Protein AF-A0A1Q7FUT7-F1 (afdb_monomer_lite)

Secondary structure (DSSP, 8-state):
------PPPHHHHHHHHHHHHHHHHHHHHHHHHSSSS-TTT-TTHHHHHHHHHHHHHHHHHHHHHHHHHHHTS-GGGPPSEEEEE---SS--SB---SSSSS--PBPPPPTTSS-S----EEEEEEEEPPPEEEEEE-S--SSS--SSSPEEEEEESS-BTTBEE-TTS-EEEEEEEEEEEEEEEETTEEEEEEEEEEEEE-

pLDDT: mean 71.77, std 14.94, range [35.16, 91.25]

Radius of gyration: 26.38 Å; chains: 1; bounding box: 60×51×65 Å

Structure (mmCIF, N/CA/C/O backbone):
data_AF-A0A1Q7FUT7-F1
#
_entry.id   AF-A0A1Q7FUT7-F1
#
loop_
_atom_site.group_PDB
_atom_site.id
_atom_site.type_symbol
_atom_site.label_atom_id
_atom_site.label_alt_id
_atom_site.label_comp_id
_atom_site.label_asym_id
_atom_site.label_entity_id
_atom_site.label_seq_id
_atom_site.pdbx_PDB_ins_code
_atom_site.Cartn_x
_atom_site.Cartn_y
_atom_site.Cartn_z
_atom_site.occupancy
_atom_site.B_iso_or_equiv
_atom_site.auth_seq_id
_atom_site.auth_comp_id
_atom_site.auth_asym_id
_atom_site.auth_atom_id
_atom_site.pdbx_PDB_model_num
ATOM 1 N N . MET A 1 1 ? -45.302 38.846 -31.383 1.00 35.66 1 MET A N 1
ATOM 2 C CA . MET A 1 1 ? -45.284 39.717 -30.191 1.00 35.66 1 MET A CA 1
ATOM 3 C C . MET A 1 1 ? -45.102 38.801 -28.986 1.00 35.66 1 MET A C 1
ATOM 5 O O . MET A 1 1 ? -45.962 37.967 -28.764 1.00 35.66 1 MET A O 1
ATOM 9 N N . MET A 1 2 ? -43.918 38.884 -28.366 1.00 39.34 2 MET A N 1
ATOM 10 C CA . MET A 1 2 ? -43.440 38.281 -27.104 1.00 39.34 2 MET A CA 1
ATOM 11 C C . MET A 1 2 ? -43.753 36.801 -26.803 1.00 39.34 2 MET A C 1
ATOM 13 O O . MET A 1 2 ? -44.826 36.435 -26.333 1.00 39.34 2 MET A O 1
ATOM 17 N N . THR A 1 3 ? -42.723 35.972 -26.998 1.00 45.25 3 THR A N 1
ATOM 18 C CA . THR A 1 3 ? -42.511 34.663 -26.370 1.00 45.25 3 THR A CA 1
ATOM 19 C C . THR A 1 3 ? -42.662 34.807 -24.855 1.00 45.25 3 THR A C 1
ATOM 21 O O . THR A 1 3 ? -41.878 35.505 -24.218 1.00 45.25 3 THR A O 1
ATOM 24 N N . GLY A 1 4 ? -43.700 34.202 -24.280 1.00 49.00 4 GLY A N 1
ATOM 25 C CA . GLY A 1 4 ? -43.922 34.208 -22.838 1.00 49.00 4 GLY A CA 1
ATOM 26 C C . GLY A 1 4 ? -42.926 33.287 -22.146 1.00 49.00 4 GLY A C 1
ATOM 27 O O . GLY A 1 4 ? -43.213 32.107 -21.954 1.00 49.00 4 GLY A O 1
ATOM 28 N N . GLU A 1 5 ? -41.764 33.820 -21.777 1.00 51.69 5 GLU A N 1
ATOM 29 C CA . GLU A 1 5 ? -40.902 33.231 -20.757 1.00 51.69 5 GLU A CA 1
ATOM 30 C C . GLU A 1 5 ? -41.730 33.093 -19.473 1.00 51.69 5 GLU A C 1
ATOM 32 O O . GLU A 1 5 ? -41.992 34.063 -18.761 1.00 51.69 5 GLU A O 1
ATOM 37 N N . ARG A 1 6 ? -42.213 31.879 -19.188 1.00 56.81 6 ARG A N 1
ATOM 38 C CA . ARG A 1 6 ? -42.789 31.550 -17.884 1.00 56.81 6 ARG A CA 1
ATOM 39 C C . ARG A 1 6 ? -41.630 31.444 -16.900 1.00 56.81 6 ARG A C 1
ATOM 41 O O . ARG A 1 6 ? -41.096 30.363 -16.675 1.00 56.81 6 ARG A O 1
ATOM 48 N N . GLY A 1 7 ? -41.201 32.593 -16.385 1.00 56.38 7 GLY A N 1
ATOM 49 C CA . GLY A 1 7 ? -40.266 32.666 -15.273 1.00 56.38 7 GLY A CA 1
ATOM 50 C C . GLY A 1 7 ? -40.825 31.860 -14.107 1.00 56.38 7 GLY A C 1
ATOM 51 O O . GLY A 1 7 ? -41.965 32.083 -13.697 1.00 56.38 7 GLY A O 1
ATOM 52 N N . PHE A 1 8 ? -40.031 30.902 -13.624 1.00 59.69 8 PHE A N 1
ATOM 53 C CA . PHE A 1 8 ? -40.309 30.135 -12.413 1.00 59.69 8 PHE A CA 1
ATOM 54 C C . PHE A 1 8 ? -40.718 31.115 -11.317 1.00 59.69 8 PHE A C 1
ATOM 56 O O . PHE A 1 8 ? -39.961 32.029 -10.976 1.00 59.69 8 PHE A O 1
ATOM 63 N N . THR A 1 9 ? -41.937 30.978 -10.805 1.00 72.31 9 THR A N 1
ATOM 64 C CA . THR A 1 9 ? -42.402 31.897 -9.770 1.00 72.31 9 THR A CA 1
ATOM 65 C C . THR A 1 9 ? -41.539 31.694 -8.523 1.00 72.31 9 THR A C 1
ATOM 67 O O . THR A 1 9 ? -41.130 30.575 -8.213 1.00 72.31 9 THR A O 1
ATOM 70 N N . LEU A 1 10 ? -41.227 32.765 -7.785 1.00 69.69 10 LEU A N 1
ATOM 71 C CA . LEU A 1 10 ? -40.370 32.678 -6.587 1.00 69.69 10 LEU A CA 1
ATOM 72 C C . LEU A 1 10 ? -40.927 31.655 -5.571 1.00 69.69 10 LEU A C 1
ATOM 74 O O . LEU A 1 10 ? -40.181 30.960 -4.886 1.00 69.69 10 LEU A O 1
ATOM 78 N N . ILE A 1 11 ? -42.252 31.493 -5.567 1.00 74.44 11 ILE A N 1
ATOM 79 C CA . ILE A 1 11 ? -42.990 30.468 -4.825 1.00 74.44 11 ILE A CA 1
ATOM 80 C C . ILE A 1 11 ? -42.632 29.038 -5.263 1.00 74.44 11 ILE A C 1
ATOM 82 O O . ILE A 1 11 ? -42.393 28.199 -4.399 1.00 74.44 11 ILE A O 1
ATOM 86 N N . GLU A 1 12 ? -42.536 28.739 -6.560 1.00 74.19 12 GLU A N 1
ATOM 87 C CA . GLU A 1 12 ? -42.139 27.403 -7.036 1.00 74.19 12 GLU A CA 1
ATOM 88 C C . GLU A 1 12 ? -40.705 27.042 -6.644 1.00 74.19 12 GLU A C 1
ATOM 90 O O . GLU A 1 12 ? -40.432 25.890 -6.297 1.00 74.19 12 GLU A O 1
ATOM 95 N N . ILE A 1 13 ? -39.791 28.017 -6.642 1.00 76.88 13 ILE A N 1
ATOM 96 C CA . ILE A 1 13 ? -38.409 27.799 -6.193 1.00 76.88 13 ILE A CA 1
ATOM 97 C C . ILE A 1 13 ? -38.388 27.485 -4.693 1.00 76.88 13 ILE A C 1
ATOM 99 O O . ILE A 1 13 ? -37.735 26.530 -4.273 1.00 76.88 13 ILE A O 1
ATOM 103 N N . LEU A 1 14 ? -39.142 28.236 -3.886 1.00 76.00 14 LEU A N 1
ATOM 104 C CA . LEU A 1 14 ? -39.235 28.008 -2.442 1.00 76.00 14 LEU A CA 1
ATOM 105 C C . LEU A 1 14 ? -39.849 26.643 -2.104 1.00 76.00 14 LE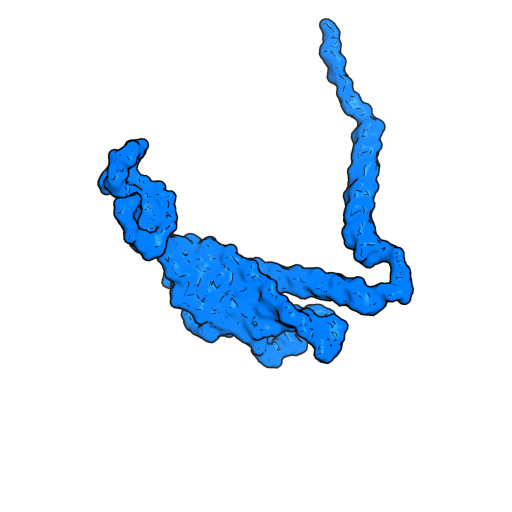U A C 1
ATOM 107 O O . LEU A 1 14 ? -39.347 25.954 -1.218 1.00 76.00 14 LEU A O 1
ATOM 111 N N . ILE A 1 15 ? -40.888 26.220 -2.831 1.00 82.00 15 ILE A N 1
ATOM 112 C CA . ILE A 1 15 ? -41.507 24.899 -2.651 1.00 82.00 15 ILE A CA 1
ATOM 113 C C . ILE A 1 15 ? -40.526 23.787 -3.044 1.00 82.00 15 ILE A C 1
ATOM 115 O O . ILE A 1 15 ? -40.371 22.816 -2.304 1.00 82.00 15 ILE A O 1
ATOM 119 N N . SER A 1 16 ? -39.810 23.947 -4.159 1.00 81.81 16 SER A N 1
ATOM 120 C CA . SER A 1 16 ? -38.806 22.973 -4.607 1.00 81.81 16 SER A CA 1
ATOM 121 C C . SER A 1 16 ? -37.663 22.832 -3.597 1.00 81.81 16 SER A C 1
ATOM 123 O O . SER A 1 16 ? -37.248 21.717 -3.283 1.00 81.81 16 SER A O 1
ATOM 125 N N . LEU A 1 17 ? -37.197 23.948 -3.025 1.00 80.75 17 LEU A N 1
ATOM 126 C CA . LEU A 1 17 ? -36.151 23.958 -2.002 1.00 80.75 17 LEU A CA 1
ATOM 127 C C . LEU A 1 17 ? -36.625 23.320 -0.687 1.00 80.75 17 LEU A C 1
ATOM 129 O O . LEU A 1 17 ? -35.870 22.584 -0.056 1.00 80.75 17 LEU A O 1
ATOM 133 N N . ALA A 1 18 ? -37.878 23.561 -0.288 1.00 78.25 18 ALA A N 1
ATOM 134 C CA . ALA A 1 18 ? -38.465 22.965 0.909 1.00 78.25 18 ALA A CA 1
ATOM 135 C C . ALA A 1 18 ? -38.608 21.443 0.775 1.00 78.25 18 ALA A C 1
ATOM 137 O O . ALA A 1 18 ? -38.224 20.709 1.684 1.00 78.25 18 ALA A O 1
ATOM 138 N N . ILE A 1 19 ? -39.089 20.954 -0.373 1.00 83.25 19 ILE A N 1
ATOM 139 C CA . ILE A 1 19 ? -39.172 19.514 -0.648 1.00 83.25 19 ILE A CA 1
ATOM 140 C C . ILE A 1 19 ? -37.768 18.907 -0.679 1.00 83.25 19 ILE A C 1
ATOM 142 O O . ILE A 1 19 ? -37.539 17.881 -0.046 1.00 83.25 19 ILE A O 1
ATOM 146 N N . PHE A 1 20 ? -36.807 19.558 -1.340 1.00 77.50 20 PHE A N 1
ATOM 147 C CA . PHE A 1 20 ? -35.421 19.095 -1.369 1.00 77.50 20 PHE A CA 1
ATOM 148 C C . PHE A 1 20 ? -34.811 19.014 0.037 1.00 77.50 20 PHE A C 1
ATOM 150 O O . PHE A 1 20 ? -34.229 17.992 0.387 1.00 77.50 20 PHE A O 1
ATOM 157 N N . ALA A 1 21 ? -35.001 20.031 0.882 1.00 74.81 21 ALA A N 1
ATOM 158 C CA . ALA A 1 21 ? -34.519 20.024 2.261 1.00 74.81 21 ALA A CA 1
ATOM 159 C C . ALA A 1 21 ? -35.164 18.906 3.094 1.00 74.81 21 ALA A C 1
ATOM 161 O O . ALA A 1 21 ? -34.461 18.201 3.813 1.00 74.81 21 ALA A O 1
ATOM 162 N N . VAL A 1 22 ? -36.477 18.689 2.963 1.00 76.38 22 VAL A N 1
ATOM 163 C CA . VAL A 1 22 ? -37.186 17.601 3.655 1.00 76.38 22 VAL A CA 1
ATOM 164 C C . VAL A 1 22 ? -36.732 16.232 3.154 1.00 76.38 22 VAL A C 1
ATOM 166 O O . VAL A 1 22 ? -36.573 15.323 3.960 1.00 76.38 22 VAL A O 1
ATOM 169 N N . VAL A 1 23 ? -36.468 16.069 1.858 1.00 75.19 23 VAL A N 1
ATOM 170 C CA . VAL A 1 23 ? -35.967 14.808 1.296 1.00 75.19 23 VAL A CA 1
ATOM 171 C C . VAL A 1 23 ? -34.517 14.561 1.703 1.00 75.19 23 VAL A C 1
ATOM 173 O O . VAL A 1 23 ? -34.186 13.436 2.045 1.00 75.19 23 VAL A O 1
ATOM 176 N N . VAL A 1 24 ? -33.654 15.579 1.737 1.00 68.25 24 VAL A N 1
ATOM 177 C CA . VAL A 1 24 ? -32.251 15.434 2.158 1.00 68.25 24 VAL A CA 1
ATOM 178 C C . VAL A 1 24 ? -32.153 15.179 3.660 1.00 68.25 24 VAL A C 1
ATOM 180 O O . VAL A 1 24 ? -31.474 14.243 4.069 1.00 68.25 24 VAL A O 1
ATOM 183 N N . ILE A 1 25 ? -32.868 15.945 4.489 1.00 64.19 25 ILE A N 1
ATOM 184 C CA . ILE A 1 25 ? -32.917 15.737 5.945 1.00 64.19 25 ILE A CA 1
ATOM 185 C C . ILE A 1 25 ? -33.664 14.444 6.274 1.00 64.19 25 ILE A C 1
ATOM 187 O O . ILE A 1 25 ? -33.270 13.744 7.194 1.00 64.19 25 ILE A O 1
ATOM 191 N N . GLY A 1 26 ? -34.697 14.087 5.515 1.00 53.59 26 GLY A N 1
ATOM 192 C CA . GLY A 1 26 ? -35.420 12.826 5.639 1.00 53.59 26 GLY A CA 1
ATOM 193 C C . GLY A 1 26 ? -34.581 11.626 5.207 1.00 53.59 26 GLY A C 1
ATOM 194 O O . GLY A 1 26 ? -34.595 10.617 5.890 1.00 53.59 26 GLY A O 1
ATOM 195 N N . ALA A 1 27 ? -33.779 11.723 4.145 1.00 54.03 27 ALA A N 1
ATOM 196 C CA . ALA A 1 27 ? -32.878 10.657 3.703 1.00 54.03 27 ALA A CA 1
ATOM 197 C C . ALA A 1 27 ? -31.665 10.510 4.635 1.00 54.03 27 ALA A C 1
ATOM 199 O O . ALA A 1 27 ? -31.329 9.394 5.023 1.00 54.03 27 ALA A O 1
ATOM 200 N N . LEU A 1 28 ? -31.064 11.621 5.079 1.00 50.31 28 LEU A N 1
ATOM 201 C CA . LEU A 1 28 ? -30.070 11.636 6.162 1.00 50.31 28 LEU A CA 1
ATOM 202 C C . LEU A 1 28 ? -30.681 11.168 7.484 1.00 50.31 28 LEU A C 1
ATOM 204 O O . LEU A 1 28 ? -30.012 10.527 8.282 1.00 50.31 28 LEU A O 1
ATOM 208 N N . GLY A 1 29 ? -31.962 11.456 7.689 1.00 40.44 29 GLY A N 1
ATOM 209 C CA . GLY A 1 29 ? -32.769 11.053 8.824 1.00 40.44 29 GLY A CA 1
ATOM 210 C C . GLY A 1 29 ? -33.209 9.600 8.757 1.00 40.44 29 GLY A C 1
ATOM 211 O O . GLY A 1 29 ? -33.409 9.037 9.807 1.00 40.44 29 GLY A O 1
ATOM 212 N N . VAL A 1 30 ? -33.292 8.947 7.594 1.00 46.47 30 VAL A N 1
ATOM 213 C CA . VAL A 1 30 ? -33.553 7.501 7.438 1.00 46.47 30 VAL A CA 1
ATOM 214 C C . VAL A 1 30 ? -32.244 6.715 7.478 1.00 46.47 30 VAL A C 1
ATOM 216 O O . VAL A 1 30 ? -32.195 5.666 8.111 1.00 46.47 30 VAL A O 1
ATOM 219 N N . LEU A 1 31 ? -31.148 7.261 6.944 1.00 46.09 31 LEU A N 1
ATOM 220 C CA . LEU A 1 31 ? -29.788 6.811 7.278 1.00 46.09 31 LEU A CA 1
ATOM 221 C C . LEU A 1 31 ? -29.501 6.999 8.781 1.00 46.09 31 LEU A C 1
ATOM 223 O O . LEU A 1 31 ? -28.801 6.197 9.393 1.00 46.09 31 LEU A O 1
ATOM 227 N N . GLY A 1 32 ? -30.106 8.024 9.383 1.00 37.97 32 GLY A N 1
ATOM 228 C CA . GLY A 1 32 ? -30.062 8.346 10.802 1.00 37.97 32 GLY A CA 1
ATOM 229 C C . GLY A 1 32 ? -31.105 7.632 11.666 1.00 37.97 32 GLY A C 1
ATOM 230 O O . GLY A 1 32 ? -30.847 7.500 12.850 1.00 37.97 32 GLY A O 1
ATOM 231 N N . ALA A 1 33 ? -32.223 7.123 11.129 1.00 38.38 33 ALA A N 1
ATOM 232 C CA . ALA A 1 33 ? -33.341 6.475 11.845 1.00 38.38 33 ALA A CA 1
ATOM 233 C C . ALA A 1 33 ? -33.371 4.953 11.643 1.00 38.38 33 ALA A C 1
ATOM 235 O O . ALA A 1 33 ? -33.829 4.238 12.528 1.00 38.38 33 ALA A O 1
ATOM 236 N N . ALA A 1 34 ? -32.699 4.439 10.607 1.00 44.41 34 ALA A N 1
ATOM 237 C CA . ALA A 1 34 ? -31.979 3.166 10.715 1.00 44.41 34 ALA A CA 1
ATOM 238 C C . ALA A 1 34 ? -30.871 3.231 11.796 1.00 44.41 34 ALA A C 1
ATOM 240 O O . ALA A 1 34 ? -30.360 2.200 12.226 1.00 44.41 34 ALA A O 1
ATOM 241 N N . GLY A 1 35 ? -30.535 4.439 12.271 1.00 41.97 35 GLY A N 1
ATOM 242 C CA . GLY A 1 35 ? -29.664 4.718 13.413 1.00 41.97 35 GLY A CA 1
ATOM 243 C C . GLY A 1 35 ? -30.340 5.337 14.652 1.00 41.97 35 GLY A C 1
ATOM 244 O O . GLY A 1 35 ? -29.633 5.612 15.617 1.00 41.97 35 GLY A O 1
ATOM 245 N N . SER A 1 36 ? -31.660 5.577 14.686 1.00 49.44 36 SER A N 1
ATOM 246 C CA . SER A 1 36 ? -32.334 6.203 15.842 1.00 49.44 36 SER A CA 1
ATOM 247 C C . SER A 1 36 ? -33.867 6.152 15.739 1.00 49.44 36 SER A C 1
ATOM 249 O O . SER A 1 36 ? -34.494 6.910 15.006 1.00 49.44 36 SER A O 1
ATOM 251 N N . GLY A 1 37 ? -34.492 5.251 16.504 1.00 37.62 37 GLY A N 1
ATOM 252 C CA . GLY A 1 37 ? -35.955 5.151 16.552 1.00 37.62 37 GLY A CA 1
ATOM 253 C C . GLY A 1 37 ? -36.523 3.967 17.339 1.00 37.62 37 GLY A C 1
ATOM 254 O O . GLY A 1 37 ? -37.517 3.390 16.924 1.00 37.62 37 GLY A O 1
ATOM 255 N N . GLY A 1 38 ? -35.890 3.583 18.451 1.00 35.16 38 GLY A N 1
ATOM 256 C CA . GLY A 1 38 ? -36.360 2.538 19.371 1.00 35.16 38 GLY A CA 1
ATOM 257 C C . GLY A 1 38 ? -35.579 2.622 20.680 1.00 35.16 38 GLY A C 1
ATOM 258 O O . GLY A 1 38 ? -34.604 1.906 20.888 1.00 35.16 38 GLY A O 1
ATOM 259 N N . PHE A 1 39 ? -35.940 3.606 21.501 1.00 40.00 39 PHE A N 1
ATOM 260 C CA . PHE A 1 39 ? -35.036 4.346 22.390 1.00 40.00 39 PHE A CA 1
ATOM 261 C C . PHE A 1 39 ? -34.487 3.587 23.619 1.00 40.00 39 PHE A C 1
ATOM 263 O O . PHE A 1 39 ? -33.694 4.174 24.343 1.00 40.00 39 PHE A O 1
ATOM 270 N N . LEU A 1 40 ? -34.830 2.312 23.872 1.00 38.75 40 LEU A N 1
ATOM 271 C CA . LEU A 1 40 ? -34.311 1.566 25.041 1.00 38.75 40 LEU A CA 1
ATOM 272 C C . LEU A 1 40 ? -34.051 0.052 24.843 1.00 38.75 40 LEU A C 1
ATOM 274 O O . LEU A 1 40 ? -33.605 -0.587 25.790 1.00 38.75 40 LEU A O 1
ATOM 278 N N . GLU A 1 41 ? -34.228 -0.535 23.648 1.00 36.38 41 GLU A N 1
ATOM 279 C CA . GLU A 1 41 ? -34.115 -2.008 23.475 1.00 36.38 41 GLU A CA 1
ATOM 280 C C . GLU A 1 41 ? -32.991 -2.517 22.540 1.00 36.38 41 GLU A C 1
ATOM 282 O O . GLU A 1 41 ? -32.749 -3.718 22.484 1.00 36.38 41 GLU A O 1
ATOM 287 N N . SER A 1 42 ? -32.222 -1.654 21.859 1.00 36.38 42 SER A N 1
ATOM 288 C CA . SER A 1 42 ? -31.194 -2.086 20.872 1.00 36.38 42 SER A CA 1
ATOM 289 C C . SER A 1 42 ? -29.733 -1.857 21.323 1.00 36.38 42 SER A C 1
ATOM 291 O O . SER A 1 42 ? -28.835 -1.547 20.537 1.00 36.38 42 SER A O 1
ATOM 293 N N . PHE A 1 43 ? -29.479 -1.966 22.630 1.00 41.69 43 PHE A N 1
ATOM 294 C CA . PHE A 1 43 ? -28.263 -1.459 23.290 1.00 41.69 43 PHE A CA 1
ATOM 295 C C . PHE A 1 43 ? -26.900 -2.166 23.066 1.00 41.69 43 PHE A C 1
ATOM 297 O O . PHE A 1 43 ? -25.922 -1.742 23.678 1.00 41.69 43 PHE A O 1
ATOM 304 N N . PRO A 1 44 ? -26.736 -3.171 22.186 1.00 44.00 44 PRO A N 1
ATOM 305 C CA . PRO A 1 44 ? -25.389 -3.576 21.734 1.00 44.00 44 PRO A CA 1
ATOM 306 C C . PRO A 1 44 ? -25.065 -3.223 20.273 1.00 44.00 44 PRO A C 1
ATOM 308 O O . PRO A 1 44 ? -23.895 -3.082 19.925 1.00 44.00 44 PRO A O 1
ATOM 311 N N . THR A 1 45 ? -26.062 -3.102 19.396 1.00 47.78 45 THR A N 1
ATOM 312 C CA . THR A 1 45 ? -25.863 -3.095 17.933 1.00 47.78 45 THR A CA 1
ATOM 313 C C . THR A 1 45 ? -25.633 -1.698 17.357 1.00 47.78 45 THR A C 1
ATOM 315 O O . THR A 1 45 ? -24.798 -1.557 16.469 1.00 47.78 45 THR A O 1
ATOM 318 N N . GLY A 1 46 ? -26.279 -0.651 17.881 1.00 40.69 46 GLY A N 1
ATOM 319 C CA . GLY A 1 46 ? -26.082 0.736 17.417 1.00 40.69 46 GLY A CA 1
ATOM 320 C C . GLY A 1 46 ? -24.729 1.345 17.819 1.00 40.69 46 GLY A C 1
ATOM 321 O O . GLY A 1 46 ? -24.049 1.972 17.005 1.00 40.69 46 GLY A O 1
ATOM 322 N N . LEU A 1 47 ? -24.278 1.087 19.053 1.00 52.25 47 LEU A N 1
ATOM 323 C CA . LEU A 1 47 ? -22.914 1.413 19.500 1.00 52.25 47 LEU A CA 1
ATOM 324 C C . LEU A 1 47 ? -21.870 0.621 18.708 1.00 52.25 47 LEU A C 1
ATOM 326 O O . LEU A 1 47 ? -20.795 1.134 18.397 1.00 52.25 47 LEU A O 1
ATOM 330 N N . ALA A 1 48 ? -22.198 -0.622 18.344 1.00 53.25 48 ALA A N 1
ATOM 331 C CA . ALA A 1 48 ? -21.317 -1.417 17.516 1.00 53.25 48 ALA A CA 1
ATOM 332 C C . ALA A 1 48 ? -21.236 -0.902 16.080 1.00 53.25 48 ALA A C 1
ATOM 334 O O . ALA A 1 48 ? -20.136 -0.734 15.569 1.00 53.25 48 ALA A O 1
ATOM 335 N N . ALA A 1 49 ? -22.365 -0.572 15.454 1.00 59.78 49 ALA A N 1
ATOM 336 C CA . ALA A 1 49 ? -22.406 -0.043 14.096 1.00 59.78 49 ALA A CA 1
ATOM 337 C C . ALA A 1 49 ? -21.693 1.314 13.980 1.00 59.78 49 ALA A C 1
ATOM 339 O O . ALA A 1 49 ? -20.890 1.510 13.072 1.00 59.78 49 ALA A O 1
ATOM 340 N N . THR A 1 50 ? -21.916 2.228 14.929 1.00 64.25 50 THR A N 1
ATOM 341 C CA . THR A 1 50 ? -21.231 3.534 14.958 1.00 64.25 50 THR A CA 1
ATOM 342 C C . THR A 1 50 ? -19.728 3.400 15.192 1.00 64.25 50 THR A C 1
ATOM 344 O O . THR A 1 50 ? -18.950 4.142 14.593 1.00 64.25 50 THR A O 1
ATOM 347 N N . ARG A 1 51 ? -19.295 2.435 16.010 1.00 68.00 51 ARG A N 1
ATOM 348 C CA . ARG A 1 51 ? -17.870 2.147 16.204 1.00 68.00 51 ARG A CA 1
ATOM 349 C C . ARG A 1 51 ? -17.243 1.472 14.984 1.00 68.00 51 ARG A C 1
ATOM 351 O O . ARG A 1 51 ? -16.175 1.885 14.561 1.00 68.00 51 ARG A O 1
ATOM 358 N N . VAL A 1 52 ? -17.932 0.521 14.357 1.00 69.56 52 VAL A N 1
ATOM 359 C CA . VAL A 1 52 ? -17.487 -0.103 13.101 1.00 69.56 52 VAL A CA 1
ATOM 360 C C . VAL A 1 52 ? -17.341 0.940 11.996 1.00 69.56 52 VAL A C 1
ATOM 362 O O . VAL A 1 52 ? -16.325 0.950 11.312 1.00 69.56 52 VAL A O 1
ATOM 365 N N . ALA A 1 53 ? -18.317 1.840 11.842 1.00 72.25 53 ALA A N 1
ATOM 366 C CA . ALA A 1 53 ? -18.256 2.905 10.846 1.00 72.25 53 ALA A CA 1
ATOM 367 C C . ALA A 1 53 ? -17.044 3.818 11.076 1.00 72.25 53 ALA A C 1
ATOM 369 O O . ALA A 1 53 ? -16.301 4.093 10.142 1.00 72.25 53 ALA A O 1
ATOM 370 N N . ARG A 1 54 ? -16.791 4.226 12.325 1.00 75.38 54 ARG A N 1
ATOM 371 C CA . ARG A 1 54 ? -15.614 5.034 12.669 1.00 75.38 54 ARG A CA 1
ATOM 372 C C . ARG A 1 54 ? -14.293 4.290 12.446 1.00 75.38 54 ARG A C 1
ATOM 374 O O . ARG A 1 54 ? -13.346 4.916 11.982 1.00 75.38 54 ARG A O 1
ATOM 381 N N . ASP A 1 55 ? -14.226 2.987 12.729 1.00 76.38 55 ASP A N 1
ATOM 382 C CA . ASP A 1 55 ? -13.017 2.177 12.516 1.00 76.38 55 ASP A CA 1
ATOM 383 C C . ASP A 1 55 ? -12.722 2.027 11.026 1.00 76.38 55 ASP A C 1
ATOM 385 O O . ASP A 1 55 ? -11.573 2.148 10.612 1.00 76.38 55 ASP A O 1
ATOM 389 N N . ILE A 1 56 ? -13.762 1.832 10.211 1.00 79.62 56 ILE A N 1
ATOM 390 C CA . ILE A 1 56 ? -13.637 1.806 8.752 1.00 79.62 56 ILE A CA 1
ATOM 391 C C . ILE A 1 56 ? -13.166 3.169 8.238 1.00 79.62 56 ILE A C 1
ATOM 393 O O . ILE A 1 56 ? -12.235 3.209 7.442 1.00 79.62 56 ILE A O 1
ATOM 397 N N . THR A 1 57 ? -13.738 4.278 8.721 1.00 81.88 57 THR A N 1
ATOM 398 C CA . THR 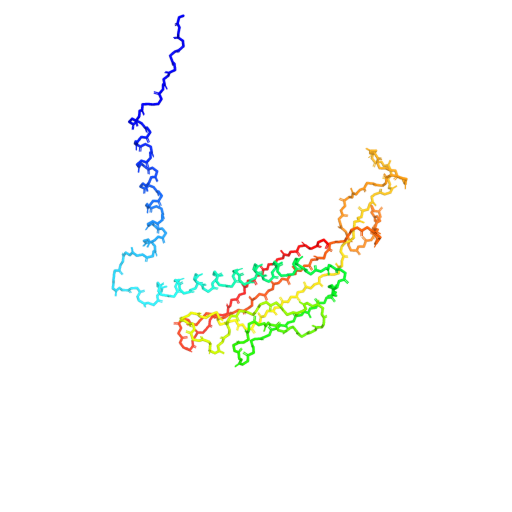A 1 57 ? -13.296 5.627 8.331 1.00 81.88 57 THR A CA 1
ATOM 399 C C . THR A 1 57 ? -11.843 5.886 8.734 1.00 81.88 57 THR A C 1
ATOM 401 O O . THR A 1 57 ? -11.072 6.443 7.958 1.00 81.88 57 THR A O 1
ATOM 404 N N . ALA A 1 58 ? -11.434 5.473 9.936 1.00 79.81 58 ALA A N 1
ATOM 405 C CA . ALA A 1 58 ? -10.050 5.604 10.379 1.00 79.81 58 ALA A CA 1
ATOM 406 C C . ALA A 1 58 ? -9.101 4.759 9.512 1.00 79.81 58 ALA A C 1
ATOM 408 O O . ALA A 1 58 ? -8.062 5.256 9.081 1.00 79.81 58 ALA A O 1
ATOM 409 N N . ALA A 1 59 ? -9.480 3.514 9.206 1.00 81.75 59 ALA A N 1
ATOM 410 C CA . ALA A 1 59 ? -8.733 2.624 8.320 1.00 81.75 59 ALA A CA 1
ATOM 411 C C . ALA A 1 59 ? -8.605 3.191 6.896 1.00 81.75 59 ALA A C 1
ATOM 413 O O . ALA A 1 59 ? -7.520 3.149 6.316 1.00 81.75 59 ALA A O 1
ATOM 414 N N . SER A 1 60 ? -9.680 3.761 6.342 1.00 83.44 60 SER A N 1
ATOM 415 C CA . SER A 1 60 ? -9.671 4.341 4.997 1.00 83.44 60 SER A CA 1
ATOM 416 C C . SER A 1 60 ? -8.833 5.611 4.922 1.00 83.44 60 SER A C 1
ATOM 418 O O . SER A 1 60 ? -8.041 5.759 3.999 1.00 83.44 60 SER A O 1
ATOM 420 N N . VAL A 1 61 ? -8.958 6.513 5.903 1.00 84.31 61 VAL A N 1
ATOM 421 C CA . VAL A 1 61 ? -8.123 7.724 5.978 1.00 84.31 61 VAL A CA 1
ATOM 422 C C . VAL A 1 61 ? -6.652 7.341 6.105 1.00 84.31 61 VAL A C 1
ATOM 424 O O . VAL A 1 61 ? -5.801 7.945 5.455 1.00 84.31 61 VAL A O 1
ATOM 427 N N . TYR A 1 62 ? -6.349 6.307 6.890 1.00 83.06 62 TYR A N 1
ATOM 428 C CA . TYR A 1 62 ? -4.988 5.814 7.036 1.00 83.06 62 TYR A CA 1
ATOM 429 C C . TYR A 1 62 ? -4.410 5.285 5.717 1.00 83.06 62 TYR A C 1
ATOM 431 O O . TYR A 1 62 ? -3.343 5.734 5.302 1.00 83.06 62 TYR A O 1
ATOM 439 N N . LEU A 1 63 ? -5.120 4.381 5.032 1.00 85.00 63 LEU A N 1
ATOM 440 C CA . LEU A 1 63 ? -4.667 3.850 3.742 1.00 85.00 63 LEU A CA 1
ATOM 441 C C . LEU A 1 63 ? -4.559 4.935 2.670 1.00 85.00 63 LEU A C 1
ATOM 443 O O . LEU A 1 63 ? -3.617 4.911 1.881 1.00 85.00 63 LEU A O 1
ATOM 447 N N . GLN A 1 64 ? -5.463 5.913 2.668 1.00 85.50 64 GLN A N 1
ATOM 448 C CA . GLN A 1 64 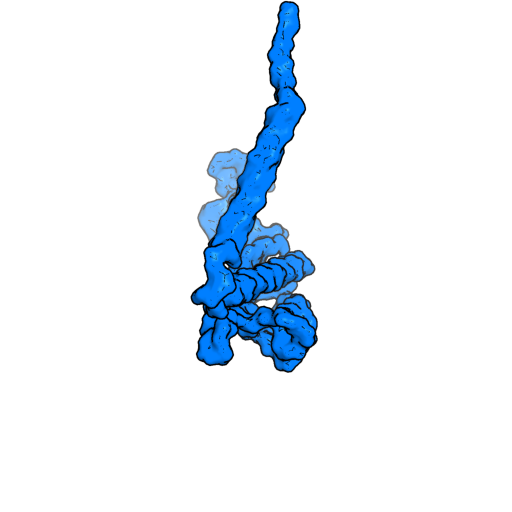? -5.375 7.068 1.779 1.00 85.50 64 GLN A CA 1
ATOM 449 C C . GLN A 1 64 ? -4.112 7.894 2.063 1.00 85.50 64 GLN A C 1
ATOM 451 O O . GLN A 1 64 ? -3.357 8.200 1.145 1.00 85.50 64 GLN A O 1
ATOM 456 N N . THR A 1 65 ? -3.841 8.195 3.336 1.00 83.25 65 THR A N 1
ATOM 457 C CA . THR A 1 65 ? -2.650 8.955 3.753 1.00 83.25 65 THR A CA 1
ATOM 458 C C . THR A 1 65 ? -1.367 8.203 3.400 1.00 83.25 65 THR A C 1
ATOM 460 O O . THR A 1 65 ? -0.409 8.799 2.913 1.00 83.25 65 THR A O 1
ATOM 463 N N . PHE A 1 66 ? -1.343 6.883 3.605 1.00 85.25 66 PHE A N 1
ATOM 464 C CA . PHE A 1 66 ? -0.232 6.037 3.179 1.00 85.25 66 PHE A CA 1
ATOM 465 C C . PHE A 1 66 ? -0.021 6.114 1.662 1.00 85.25 66 PHE A C 1
ATOM 467 O O . PHE A 1 66 ? 1.102 6.289 1.203 1.00 85.25 66 PHE A O 1
ATOM 474 N N . ASN A 1 67 ? -1.096 6.038 0.880 1.00 83.75 67 ASN A N 1
ATOM 475 C CA . ASN A 1 67 ? -1.026 6.128 -0.574 1.00 83.75 67 ASN A CA 1
ATOM 476 C C . ASN A 1 67 ? -0.574 7.506 -1.075 1.00 83.75 67 ASN A C 1
ATOM 478 O O . ASN A 1 67 ? 0.055 7.600 -2.126 1.00 83.75 67 ASN A O 1
ATOM 482 N N . GLU A 1 68 ? -0.903 8.585 -0.370 1.00 84.50 68 GLU A N 1
ATOM 483 C CA . GLU A 1 68 ? -0.390 9.931 -0.658 1.00 84.50 68 GLU A CA 1
ATOM 484 C C . GLU A 1 68 ? 1.084 10.072 -0.282 1.00 84.50 68 GLU A C 1
ATOM 486 O O . GLU A 1 68 ? 1.861 10.645 -1.042 1.00 84.50 68 GLU A O 1
ATOM 491 N N . TYR A 1 69 ? 1.497 9.488 0.842 1.00 84.69 69 TYR A N 1
ATOM 492 C CA . TYR A 1 69 ? 2.909 9.382 1.195 1.00 84.69 69 TYR A CA 1
ATOM 493 C C . TYR A 1 69 ? 3.690 8.612 0.124 1.00 84.69 69 TYR A C 1
ATOM 495 O O . TYR A 1 69 ? 4.727 9.085 -0.336 1.00 84.69 69 TYR A O 1
ATOM 503 N N . ALA A 1 70 ? 3.162 7.469 -0.322 1.00 81.75 70 ALA A N 1
ATOM 504 C CA . ALA A 1 70 ? 3.781 6.646 -1.350 1.00 81.75 70 ALA A CA 1
ATOM 505 C C . ALA A 1 70 ? 3.892 7.385 -2.694 1.00 81.75 70 ALA A C 1
ATOM 507 O O . ALA A 1 70 ? 4.900 7.239 -3.373 1.00 81.75 70 ALA A O 1
ATOM 508 N N . MET A 1 71 ? 2.929 8.249 -3.043 1.00 79.62 71 MET A N 1
ATOM 509 C CA . MET A 1 71 ? 3.051 9.149 -4.202 1.00 79.62 71 MET A CA 1
ATOM 510 C C . MET A 1 71 ? 4.189 10.162 -4.094 1.00 79.62 71 MET A C 1
ATOM 512 O O . MET A 1 71 ? 4.697 10.617 -5.114 1.00 79.62 71 MET A O 1
ATOM 516 N N . GLY A 1 72 ? 4.551 10.564 -2.877 1.00 77.62 72 GLY A N 1
ATOM 517 C CA . GLY A 1 72 ? 5.701 11.432 -2.649 1.00 77.62 72 GLY A CA 1
ATOM 518 C C . GLY A 1 72 ? 7.040 10.715 -2.839 1.00 77.62 72 GLY A C 1
ATOM 519 O O . GLY A 1 72 ? 8.077 11.376 -2.888 1.00 77.62 72 GLY A O 1
ATOM 520 N N . LEU A 1 73 ? 7.038 9.381 -2.933 1.00 77.81 73 LEU A N 1
ATOM 521 C CA . LEU A 1 73 ? 8.235 8.587 -3.175 1.00 77.81 73 LEU A CA 1
ATOM 522 C C . LEU A 1 73 ? 8.525 8.521 -4.674 1.00 77.81 73 LEU A C 1
ATOM 524 O O . LEU A 1 73 ? 7.632 8.403 -5.507 1.00 77.81 73 LEU A O 1
ATOM 528 N N . ASN A 1 74 ? 9.807 8.579 -5.023 1.00 71.94 74 ASN A N 1
ATOM 529 C CA . ASN A 1 74 ? 10.240 8.423 -6.403 1.00 71.94 74 ASN A CA 1
ATOM 530 C C . ASN A 1 74 ? 10.167 6.935 -6.788 1.00 71.94 74 ASN A C 1
ATOM 532 O O . ASN A 1 74 ? 10.757 6.104 -6.092 1.00 71.94 74 ASN A O 1
ATOM 536 N N . SER A 1 75 ? 9.500 6.592 -7.894 1.00 67.94 75 SER A N 1
ATOM 537 C CA . SER A 1 75 ? 9.361 5.210 -8.381 1.00 67.94 75 SER A CA 1
ATOM 538 C C . SER A 1 75 ? 10.697 4.480 -8.553 1.00 67.94 75 SER A C 1
ATOM 540 O O . SER A 1 75 ? 10.775 3.286 -8.283 1.00 67.94 75 SER A O 1
ATOM 542 N N . SER A 1 76 ? 11.783 5.195 -8.865 1.00 66.19 76 SER A N 1
ATOM 543 C CA . SER A 1 76 ? 13.145 4.633 -8.939 1.00 66.19 76 SER A CA 1
ATOM 544 C C . SER A 1 76 ? 13.735 4.170 -7.596 1.00 66.19 76 SER A C 1
ATOM 546 O O . SER A 1 76 ? 14.717 3.430 -7.578 1.00 66.19 76 SER A O 1
ATOM 548 N N . THR A 1 77 ? 13.155 4.594 -6.469 1.00 68.50 77 THR A N 1
ATOM 549 C CA . THR A 1 77 ? 13.573 4.189 -5.113 1.00 68.50 77 THR A CA 1
ATOM 550 C C . THR A 1 77 ? 12.737 3.042 -4.547 1.00 68.50 77 THR A C 1
ATOM 552 O O . THR A 1 77 ? 13.128 2.413 -3.560 1.00 68.50 77 THR A O 1
ATOM 555 N N . LEU A 1 78 ? 11.605 2.741 -5.187 1.00 77.00 78 LEU A N 1
ATOM 556 C CA . LEU A 1 78 ? 10.719 1.657 -4.797 1.00 77.00 78 LEU A CA 1
ATOM 557 C C . LEU A 1 78 ? 11.258 0.341 -5.351 1.00 77.00 78 LEU A C 1
ATOM 559 O O . LEU A 1 78 ? 11.383 0.148 -6.557 1.00 77.00 78 LEU A O 1
ATOM 563 N N . THR A 1 79 ? 11.591 -0.578 -4.452 1.00 81.75 79 THR A N 1
ATOM 564 C CA . THR A 1 79 ? 12.026 -1.921 -4.839 1.00 81.75 79 THR A CA 1
ATOM 565 C C . THR A 1 79 ? 10.813 -2.844 -4.862 1.00 81.75 79 THR A C 1
ATOM 567 O O . THR A 1 79 ? 9.989 -2.814 -3.951 1.00 81.75 79 THR A O 1
ATOM 570 N N . ALA A 1 80 ? 10.690 -3.662 -5.908 1.00 86.06 80 ALA A N 1
ATOM 571 C CA . ALA A 1 80 ? 9.624 -4.652 -5.987 1.00 86.06 80 ALA A CA 1
ATOM 572 C C . ALA A 1 80 ? 9.755 -5.669 -4.843 1.00 86.06 80 ALA A C 1
ATOM 574 O O . ALA A 1 80 ? 10.850 -6.158 -4.554 1.00 86.06 80 ALA A O 1
ATOM 575 N N . GLY A 1 81 ? 8.638 -5.999 -4.202 1.00 86.88 81 GLY A N 1
ATOM 576 C CA . GLY A 1 81 ? 8.634 -6.899 -3.057 1.00 86.88 81 GLY A CA 1
ATOM 577 C C . GLY A 1 81 ? 7.428 -6.726 -2.147 1.00 86.88 81 GLY A C 1
ATOM 578 O O . GLY A 1 81 ? 6.539 -5.912 -2.387 1.00 86.88 81 GLY A O 1
ATOM 579 N N . THR A 1 82 ? 7.409 -7.516 -1.077 1.00 88.62 82 THR A N 1
ATOM 580 C CA . THR A 1 82 ? 6.382 -7.445 -0.038 1.00 88.62 82 THR A CA 1
ATOM 581 C C . THR A 1 82 ? 6.986 -6.883 1.234 1.00 88.62 82 THR A C 1
ATOM 583 O O . THR A 1 82 ? 7.971 -7.400 1.755 1.00 88.62 82 THR A O 1
ATOM 586 N N . TYR A 1 83 ? 6.345 -5.849 1.751 1.00 87.31 83 TYR A N 1
ATOM 587 C CA . TYR A 1 83 ? 6.723 -5.150 2.960 1.00 87.31 83 TYR A CA 1
ATOM 588 C C . TYR A 1 83 ? 5.608 -5.295 3.977 1.00 87.31 83 TYR A C 1
ATOM 590 O O . TYR A 1 83 ? 4.425 -5.250 3.642 1.00 87.31 83 TYR A O 1
ATOM 598 N N . SER A 1 84 ? 5.974 -5.468 5.239 1.00 87.62 84 SER A N 1
ATOM 599 C CA . SER A 1 84 ? 4.990 -5.531 6.312 1.00 87.62 84 SER A CA 1
ATOM 600 C C . SER A 1 84 ? 5.415 -4.684 7.493 1.00 87.62 84 SER A C 1
ATOM 602 O O . SER A 1 84 ? 6.607 -4.540 7.781 1.00 87.62 84 SER A O 1
ATOM 604 N N . ALA A 1 85 ? 4.432 -4.123 8.172 1.00 84.38 85 ALA A N 1
ATOM 605 C CA . ALA A 1 85 ? 4.621 -3.434 9.426 1.00 84.38 85 ALA A CA 1
ATOM 606 C C . ALA A 1 85 ? 3.542 -3.843 10.413 1.00 84.38 85 ALA A C 1
ATOM 608 O O . ALA A 1 85 ? 2.385 -4.055 10.048 1.00 84.38 85 ALA A O 1
ATOM 609 N N . THR A 1 86 ? 3.933 -3.927 11.675 1.00 83.44 86 THR A N 1
ATOM 610 C CA . THR A 1 86 ? 3.064 -4.272 12.797 1.00 83.44 86 THR A CA 1
ATOM 611 C C . THR A 1 86 ? 3.083 -3.143 13.823 1.00 83.44 86 THR A C 1
ATOM 613 O O . THR A 1 86 ? 4.060 -2.388 13.873 1.00 83.44 86 THR A O 1
ATOM 616 N N . PRO A 1 87 ? 2.041 -3.012 14.659 1.00 77.25 87 PRO A N 1
ATOM 617 C CA . PRO A 1 87 ? 2.024 -2.033 15.732 1.00 77.25 87 PRO A CA 1
ATOM 618 C C . PRO A 1 87 ? 3.245 -2.190 16.634 1.00 77.25 87 PRO A C 1
ATOM 620 O O . PRO A 1 87 ? 3.533 -3.283 17.124 1.00 77.25 87 PRO A O 1
ATOM 623 N N . GLY A 1 88 ? 3.964 -1.091 16.856 1.00 67.81 88 GLY A N 1
ATOM 624 C CA . GLY A 1 88 ? 4.962 -1.016 17.916 1.00 67.81 88 GLY A CA 1
ATOM 625 C C . GLY A 1 88 ? 4.292 -0.916 19.287 1.00 67.81 88 GLY A C 1
ATOM 626 O O . GLY A 1 88 ? 3.144 -0.492 19.401 1.00 67.81 88 GLY A O 1
ATOM 627 N N . ALA A 1 89 ? 5.030 -1.252 20.346 1.00 60.94 89 ALA A N 1
ATOM 628 C CA . ALA A 1 89 ? 4.564 -1.137 21.734 1.00 60.94 89 ALA A CA 1
ATOM 629 C C . ALA A 1 89 ? 4.452 0.321 22.241 1.00 60.94 89 ALA A C 1
ATOM 631 O O . ALA A 1 89 ? 4.194 0.553 23.420 1.00 60.94 89 ALA A O 1
ATOM 632 N N . THR A 1 90 ? 4.688 1.313 21.380 1.00 59.78 90 THR A N 1
ATOM 633 C CA . THR A 1 90 ? 4.764 2.731 21.732 1.00 59.78 90 THR A CA 1
ATOM 634 C C . THR A 1 90 ? 4.001 3.588 20.729 1.00 59.78 90 THR A C 1
ATOM 636 O O . THR A 1 90 ? 3.862 3.237 19.558 1.00 59.78 90 THR A O 1
ATOM 639 N N . CYS A 1 91 ? 3.534 4.743 21.206 1.00 61.66 91 CYS A N 1
ATOM 640 C CA . CYS A 1 91 ? 2.890 5.826 20.458 1.00 61.66 91 CYS A CA 1
ATOM 641 C C . CYS A 1 91 ? 3.810 6.495 19.429 1.00 61.66 91 CYS A C 1
ATOM 643 O O . CYS A 1 91 ? 4.007 7.709 19.457 1.00 61.66 91 CYS A O 1
ATOM 645 N N . SER A 1 92 ? 4.418 5.707 18.550 1.00 66.50 92 SER A N 1
ATOM 646 C CA . SER A 1 92 ? 5.186 6.234 17.438 1.00 66.50 92 SER A CA 1
ATOM 647 C C . SER A 1 92 ? 4.247 6.934 16.463 1.00 66.50 92 SER A C 1
ATOM 649 O O . SER A 1 92 ? 3.170 6.428 16.147 1.00 66.50 92 SER A O 1
ATOM 651 N N . THR A 1 93 ? 4.664 8.097 15.975 1.00 67.25 93 THR A N 1
ATOM 652 C CA . THR A 1 93 ? 3.997 8.793 14.868 1.00 67.25 93 THR A CA 1
ATOM 653 C C . THR A 1 93 ? 4.421 8.241 13.510 1.00 67.25 93 THR A C 1
ATOM 655 O O . THR A 1 93 ? 3.791 8.552 12.503 1.00 67.25 93 THR A O 1
ATOM 658 N N . THR A 1 94 ? 5.461 7.409 13.475 1.00 69.38 94 THR A N 1
ATOM 659 C CA . THR A 1 94 ? 6.023 6.812 12.265 1.00 69.38 94 THR A CA 1
ATOM 660 C C . THR A 1 94 ? 6.009 5.294 12.344 1.00 69.38 94 THR A C 1
ATOM 662 O O . THR A 1 94 ? 6.232 4.693 13.400 1.00 69.38 94 THR A O 1
ATOM 665 N N . LEU A 1 95 ? 5.714 4.674 11.209 1.00 74.62 95 LEU A N 1
ATOM 666 C CA . LEU A 1 95 ? 5.680 3.232 11.034 1.00 74.62 95 LEU A CA 1
ATOM 667 C C . LEU A 1 95 ? 6.945 2.789 10.301 1.00 74.62 95 LEU A C 1
ATOM 669 O O . LEU A 1 95 ? 7.383 3.451 9.365 1.00 74.62 95 LEU A O 1
ATOM 673 N N . THR A 1 96 ? 7.525 1.668 10.721 1.00 78.19 96 THR A N 1
ATOM 674 C CA . THR A 1 96 ? 8.736 1.113 10.106 1.00 78.19 96 THR A CA 1
ATOM 675 C C . THR A 1 96 ? 8.394 -0.196 9.413 1.00 78.19 96 THR A C 1
ATOM 677 O O . THR A 1 96 ? 7.873 -1.114 10.048 1.00 78.19 96 THR A O 1
ATOM 680 N N . PHE A 1 97 ? 8.701 -0.297 8.121 1.00 81.06 97 PHE A N 1
ATOM 681 C CA . PHE A 1 97 ? 8.543 -1.541 7.375 1.00 81.06 97 PHE A CA 1
ATOM 682 C C . PHE A 1 97 ? 9.703 -2.507 7.609 1.00 81.06 97 PHE A C 1
ATOM 684 O O . PHE A 1 97 ? 10.861 -2.116 7.765 1.00 81.06 97 PHE A O 1
ATOM 691 N N . THR A 1 98 ? 9.387 -3.798 7.559 1.00 71.69 98 THR A N 1
ATOM 692 C CA . THR A 1 98 ? 10.362 -4.890 7.453 1.00 71.69 98 THR A CA 1
ATOM 693 C C . THR A 1 98 ? 10.954 -4.917 6.038 1.00 71.69 98 THR A C 1
ATOM 695 O O . THR A 1 98 ? 10.570 -5.717 5.196 1.00 71.69 98 THR A O 1
ATOM 698 N N . GLY A 1 99 ? 11.853 -3.977 5.743 1.00 62.41 99 GLY A N 1
ATOM 699 C CA . GLY A 1 99 ? 12.539 -3.871 4.452 1.00 62.41 99 GLY A CA 1
ATOM 700 C C . GLY A 1 99 ? 12.952 -2.436 4.119 1.00 62.41 99 GLY A C 1
ATOM 701 O O . GLY A 1 99 ? 12.278 -1.480 4.493 1.00 62.41 99 GLY A O 1
ATOM 702 N N . SER A 1 100 ? 14.071 -2.272 3.413 1.00 62.41 100 SER A N 1
ATOM 703 C CA . SER A 1 100 ? 14.518 -0.974 2.895 1.00 62.41 100 SER A CA 1
ATOM 704 C C . SER A 1 100 ? 13.745 -0.604 1.623 1.00 62.41 100 SER A C 1
ATOM 706 O O . SER A 1 100 ? 13.588 -1.450 0.744 1.00 62.41 100 SER A O 1
ATOM 708 N N . GLY A 1 101 ? 13.287 0.647 1.504 1.00 64.56 101 GLY A N 1
ATOM 709 C CA . GLY A 1 101 ? 12.730 1.193 0.252 1.00 64.56 101 GLY A CA 1
ATOM 710 C C . GLY A 1 101 ? 11.454 2.024 0.409 1.00 64.56 101 GLY A C 1
ATOM 711 O O . GLY A 1 101 ? 11.303 3.027 -0.274 1.00 64.56 101 GLY A O 1
ATOM 712 N N . LEU A 1 102 ? 10.574 1.678 1.355 1.00 73.31 102 LEU A N 1
ATOM 713 C CA . LEU A 1 102 ? 9.314 2.409 1.593 1.00 73.31 102 LEU A CA 1
ATOM 714 C C . LEU A 1 102 ? 9.432 3.559 2.600 1.00 73.31 102 LEU A C 1
ATOM 716 O O . LEU A 1 102 ? 8.463 4.274 2.820 1.00 73.31 102 LEU A O 1
ATOM 720 N N . GLY A 1 103 ? 10.593 3.732 3.235 1.00 74.12 103 GLY A N 1
ATOM 721 C CA . GLY A 1 103 ? 10.782 4.748 4.269 1.00 74.12 103 GLY A CA 1
ATOM 722 C C . GLY A 1 103 ? 9.876 4.533 5.487 1.00 74.12 103 GLY A C 1
ATOM 723 O O . GLY A 1 103 ? 9.596 3.398 5.877 1.00 74.12 103 GLY A O 1
ATOM 724 N N . ALA A 1 104 ? 9.466 5.638 6.108 1.00 78.69 104 ALA A N 1
ATOM 725 C CA . ALA A 1 104 ? 8.645 5.647 7.311 1.00 78.69 104 ALA A CA 1
ATOM 726 C C . ALA A 1 104 ? 7.376 6.487 7.082 1.00 78.69 104 ALA A C 1
ATOM 728 O O . ALA A 1 104 ? 7.418 7.708 7.275 1.00 78.69 104 ALA A O 1
ATOM 729 N N . PRO A 1 105 ? 6.254 5.881 6.650 1.00 76.75 105 PRO A N 1
ATOM 730 C CA . PRO A 1 105 ? 4.985 6.592 6.567 1.00 76.75 105 PRO A CA 1
ATOM 731 C C . PRO A 1 105 ? 4.473 6.950 7.971 1.00 76.75 105 PRO A C 1
ATOM 733 O O . PRO A 1 105 ? 4.925 6.377 8.974 1.00 76.75 105 PRO A O 1
ATOM 736 N N . PRO A 1 106 ? 3.484 7.855 8.071 1.00 73.69 106 PRO A N 1
ATOM 737 C CA . PRO A 1 106 ? 2.760 8.039 9.318 1.00 73.69 106 PRO A CA 1
ATOM 738 C C . PRO A 1 106 ? 2.192 6.699 9.810 1.00 73.69 106 PRO A C 1
ATOM 740 O O . PRO A 1 106 ? 1.716 5.875 9.024 1.00 73.69 106 PRO A O 1
ATOM 743 N N . ALA A 1 107 ? 2.273 6.465 11.118 1.00 74.00 107 ALA A N 1
ATOM 744 C CA . ALA A 1 107 ? 1.655 5.311 11.760 1.00 74.00 107 ALA A CA 1
ATOM 745 C C . ALA A 1 107 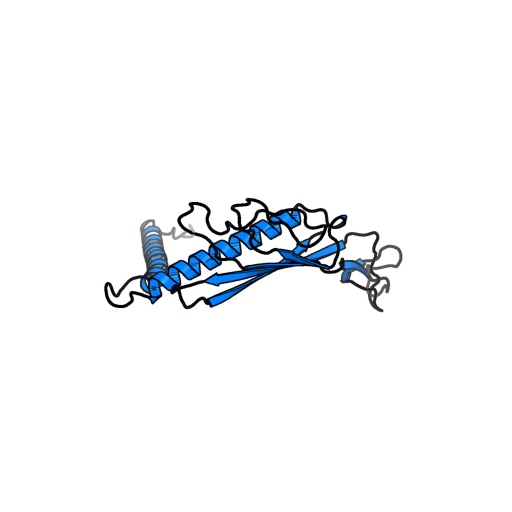? 0.181 5.605 12.076 1.00 74.00 107 ALA A C 1
ATOM 747 O O . ALA A 1 107 ? -0.148 6.740 12.441 1.00 74.00 107 ALA A O 1
ATOM 748 N N . PRO A 1 108 ? -0.717 4.604 12.014 1.00 69.94 108 PRO A N 1
ATOM 749 C CA . PRO A 1 108 ? -2.000 4.739 12.675 1.00 69.94 108 PRO A CA 1
ATOM 750 C C . PRO A 1 108 ? -1.723 4.816 14.182 1.00 69.94 108 PRO A C 1
ATOM 752 O O . PRO A 1 108 ? -0.839 4.105 14.672 1.00 69.94 108 PRO A O 1
ATOM 755 N N . PRO A 1 109 ? -2.461 5.637 14.944 1.00 66.75 109 PRO A N 1
ATOM 756 C CA . PRO A 1 109 ? -2.302 5.676 16.392 1.00 66.75 109 PRO A CA 1
ATOM 757 C C . PRO A 1 109 ? -2.475 4.264 16.979 1.00 66.75 109 PRO A C 1
ATOM 759 O O . PRO A 1 109 ? -3.535 3.655 16.839 1.00 66.75 109 PRO A O 1
ATOM 762 N N . GLY A 1 110 ? -1.407 3.738 17.589 1.00 60.16 110 GLY A N 1
ATOM 763 C CA . GLY A 1 110 ? -1.394 2.447 18.282 1.00 60.16 110 GLY A CA 1
ATOM 764 C C . GLY A 1 110 ? -1.806 2.562 19.759 1.00 60.16 110 GLY A C 1
ATOM 765 O O . GLY A 1 110 ? -1.983 3.671 20.274 1.00 60.16 110 GLY A O 1
ATOM 766 N N . PRO A 1 111 ? -1.955 1.433 20.471 1.00 59.38 111 PRO A N 1
ATOM 767 C CA . PRO A 1 111 ? -2.265 1.450 21.899 1.00 59.38 111 PRO A CA 1
ATOM 768 C C . PRO A 1 111 ? -1.023 1.743 22.775 1.00 59.38 111 PRO A C 1
ATOM 770 O O . PRO A 1 111 ? 0.040 1.201 22.480 1.00 59.38 111 PRO A O 1
ATOM 773 N N . PRO A 1 112 ? -1.117 2.505 23.895 1.00 53.06 112 PRO A N 1
ATOM 774 C CA . PRO A 1 112 ? -2.144 3.455 24.314 1.00 53.06 112 PRO A CA 1
ATOM 775 C C . PRO A 1 112 ? -1.614 4.903 24.249 1.00 53.06 112 PRO A C 1
ATOM 777 O O . PRO A 1 112 ? -0.869 5.354 25.117 1.00 53.06 112 PRO A O 1
ATOM 780 N N . CYS A 1 113 ? -2.050 5.676 23.261 1.00 55.34 113 CYS A N 1
ATOM 781 C CA . CYS A 1 1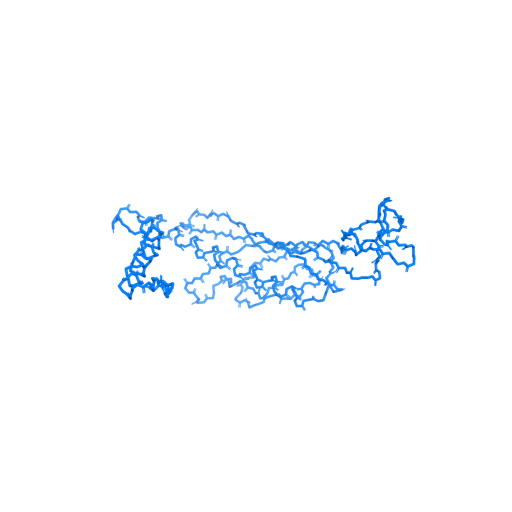13 ? -1.936 7.137 23.302 1.00 55.34 113 CYS A CA 1
ATOM 782 C C . CYS A 1 113 ? -3.266 7.696 23.804 1.00 55.34 113 CYS A C 1
ATOM 784 O O . CYS A 1 113 ? -4.300 7.211 23.374 1.00 55.34 113 CYS A O 1
ATOM 786 N N . ASN A 1 114 ? -3.283 8.699 24.679 1.00 53.38 114 ASN A N 1
ATOM 787 C CA . ASN A 1 114 ? -4.469 9.235 25.382 1.00 53.38 114 ASN A CA 1
ATOM 788 C C . ASN A 1 114 ? -5.629 9.798 24.509 1.00 53.38 114 ASN A C 1
ATOM 790 O O . ASN A 1 114 ? -6.403 10.637 24.963 1.00 53.38 114 ASN A O 1
ATOM 794 N N . TYR A 1 115 ? -5.776 9.364 23.260 1.00 50.03 115 TYR A N 1
ATOM 795 C CA . TYR A 1 115 ? -6.914 9.629 22.403 1.00 50.03 115 TYR A CA 1
ATOM 796 C C . TYR A 1 115 ? -8.099 8.723 22.767 1.00 50.03 115 TYR A C 1
ATOM 798 O O . TYR A 1 115 ? -7.938 7.507 22.881 1.00 50.03 115 TYR A O 1
ATOM 806 N N . PRO A 1 116 ? -9.314 9.286 22.885 1.00 50.59 116 PRO A N 1
ATOM 807 C CA . PRO A 1 116 ? -10.522 8.546 23.258 1.00 50.59 116 PRO A CA 1
ATOM 808 C C . PRO A 1 116 ? -10.979 7.521 22.202 1.00 50.59 116 PRO A C 1
ATOM 810 O O . PRO A 1 116 ? -11.943 6.793 22.430 1.00 50.59 116 PRO A O 1
ATOM 813 N N . TYR A 1 117 ? -10.319 7.464 21.042 1.00 58.00 117 TYR A N 1
ATOM 814 C CA . TYR A 1 117 ? -10.637 6.563 19.943 1.00 58.00 117 TYR A CA 1
ATOM 815 C C . TYR A 1 117 ? -9.355 6.090 19.246 1.00 58.00 117 TYR A C 1
ATOM 817 O O . TYR A 1 117 ? -8.556 6.921 18.819 1.00 58.00 117 TYR A O 1
ATOM 825 N N . GLN A 1 118 ? -9.164 4.773 19.117 1.00 66.00 118 GLN A N 1
ATOM 826 C CA . GLN A 1 118 ? -7.991 4.175 18.471 1.00 66.00 118 GLN A CA 1
ATOM 827 C C . GLN A 1 118 ? -8.393 3.008 17.575 1.00 66.00 118 GLN A C 1
ATOM 829 O O . GLN A 1 118 ? -9.172 2.143 17.984 1.00 66.00 118 GLN A O 1
ATOM 834 N N . LEU A 1 119 ? -7.810 2.971 16.377 1.00 75.19 119 LEU A N 1
ATOM 835 C CA . LEU A 1 119 ? -7.914 1.834 15.477 1.00 75.19 119 LEU A CA 1
ATOM 836 C C . LEU A 1 119 ? -7.015 0.713 16.008 1.00 75.19 119 LEU A C 1
ATOM 838 O O . LEU A 1 119 ? -5.795 0.861 16.048 1.00 75.19 119 LEU A O 1
ATOM 842 N N . ASN A 1 120 ? -7.601 -0.423 16.383 1.00 78.75 120 ASN A N 1
ATOM 843 C CA . ASN A 1 120 ? -6.837 -1.608 16.781 1.00 78.75 120 ASN A CA 1
ATOM 844 C C . ASN A 1 120 ? -6.299 -2.340 15.538 1.00 78.75 120 ASN A C 1
ATOM 846 O O . ASN A 1 120 ? -6.743 -3.437 15.185 1.00 78.75 120 ASN A O 1
ATOM 850 N N . TRP A 1 121 ? -5.391 -1.682 14.820 1.00 81.62 121 TRP A N 1
ATOM 851 C CA . TRP A 1 121 ? -4.718 -2.249 13.660 1.00 81.62 121 TRP A CA 1
ATOM 852 C C . TRP A 1 121 ? -3.735 -3.348 14.080 1.00 81.62 121 TRP A C 1
ATOM 854 O O . TRP A 1 121 ? -3.280 -3.397 15.218 1.00 81.62 121 TRP A O 1
ATOM 864 N N . GLN A 1 122 ? -3.460 -4.274 13.171 1.00 83.56 122 GLN A N 1
ATOM 865 C CA . GLN A 1 122 ? -2.676 -5.483 13.432 1.00 83.56 122 GLN A CA 1
ATOM 866 C C . GLN A 1 122 ? -1.478 -5.570 12.499 1.00 83.56 122 GLN A C 1
ATOM 868 O O . GLN A 1 122 ? -0.377 -5.939 12.905 1.00 83.56 122 GLN A O 1
ATOM 873 N N . THR A 1 123 ? -1.690 -5.256 11.225 1.00 86.94 123 THR A N 1
ATOM 874 C CA . THR A 1 123 ? -0.644 -5.322 10.211 1.00 86.94 123 THR A CA 1
ATOM 875 C C . THR A 1 123 ? -1.004 -4.391 9.064 1.00 86.94 123 THR A C 1
ATOM 877 O O . THR A 1 123 ? -2.167 -4.319 8.668 1.00 86.94 123 THR A O 1
ATOM 880 N N . LEU A 1 124 ? -0.009 -3.693 8.532 1.00 87.00 124 LEU A N 1
ATOM 881 C CA . LEU A 1 124 ? -0.057 -3.072 7.217 1.00 87.00 124 LEU A CA 1
ATOM 882 C C . LEU A 1 124 ? 0.870 -3.876 6.310 1.00 87.00 124 LEU A C 1
ATOM 884 O O . LEU A 1 124 ? 2.068 -3.963 6.577 1.00 87.00 124 LEU A O 1
ATOM 888 N N . THR A 1 125 ? 0.316 -4.467 5.262 1.00 90.12 125 THR A N 1
ATOM 889 C CA . THR A 1 125 ? 1.070 -5.154 4.215 1.00 90.12 125 THR A CA 1
ATOM 890 C C . THR A 1 125 ? 1.058 -4.287 2.971 1.00 90.12 125 THR A C 1
ATOM 892 O O . THR A 1 125 ? 0.019 -3.748 2.608 1.00 90.12 125 THR A O 1
ATOM 895 N N . VAL A 1 126 ? 2.210 -4.142 2.333 1.00 89.25 126 VAL A N 1
ATOM 896 C CA . VAL A 1 126 ? 2.369 -3.386 1.096 1.00 89.25 126 VAL A CA 1
ATOM 897 C C . VAL A 1 126 ? 3.086 -4.274 0.096 1.00 89.25 126 VAL A C 1
ATOM 899 O O . VAL A 1 126 ? 4.179 -4.765 0.379 1.00 89.25 126 VAL A O 1
ATOM 902 N N . VAL A 1 127 ? 2.479 -4.493 -1.060 1.00 90.75 127 VAL A N 1
ATOM 903 C CA . VAL A 1 127 ? 3.079 -5.221 -2.172 1.00 90.75 127 VAL A CA 1
ATOM 904 C C . VAL A 1 127 ? 3.412 -4.215 -3.260 1.00 90.75 127 VAL A C 1
ATOM 906 O O . VAL A 1 127 ? 2.539 -3.530 -3.783 1.00 90.75 127 VAL A O 1
ATOM 909 N N . ILE A 1 128 ? 4.699 -4.114 -3.577 1.00 89.25 128 ILE A N 1
ATOM 910 C CA . ILE A 1 128 ? 5.195 -3.317 -4.691 1.00 89.25 128 ILE A CA 1
ATOM 911 C C . ILE A 1 128 ? 5.446 -4.263 -5.848 1.00 89.25 128 ILE A C 1
ATOM 913 O O . ILE A 1 128 ? 6.305 -5.148 -5.791 1.00 89.25 128 ILE A O 1
ATOM 917 N N . ASP A 1 129 ? 4.674 -4.058 -6.895 1.00 88.50 129 ASP A N 1
ATOM 918 C CA . ASP A 1 129 ? 4.731 -4.841 -8.108 1.00 88.50 129 ASP A CA 1
ATOM 919 C C . ASP A 1 129 ? 5.940 -4.412 -8.965 1.00 88.50 129 ASP A C 1
ATOM 921 O O . ASP A 1 129 ? 6.333 -3.241 -8.934 1.00 88.50 129 ASP A O 1
ATOM 925 N N . PRO A 1 130 ? 6.541 -5.314 -9.766 1.00 83.94 130 PRO A N 1
ATOM 926 C CA . PRO A 1 130 ? 7.579 -4.927 -10.715 1.00 83.94 130 PRO A CA 1
ATOM 927 C C . PRO A 1 130 ? 7.102 -3.804 -11.650 1.00 83.94 130 PRO A C 1
ATOM 929 O O . PRO A 1 130 ? 5.927 -3.814 -12.040 1.00 83.94 130 PRO A O 1
ATOM 932 N N . PRO A 1 131 ? 7.993 -2.870 -12.040 1.00 86.19 131 PRO A N 1
ATOM 933 C CA . PRO A 1 131 ? 7.632 -1.737 -12.880 1.00 86.19 131 PRO A CA 1
ATOM 934 C C . PRO A 1 131 ? 7.032 -2.199 -14.209 1.00 86.19 131 PRO A C 1
ATOM 936 O O . PRO A 1 131 ? 7.516 -3.120 -14.868 1.00 86.19 131 PRO A O 1
ATOM 939 N N . TRP A 1 132 ? 5.958 -1.528 -14.596 1.00 88.62 132 TRP A N 1
ATOM 940 C CA . TRP A 1 132 ? 5.286 -1.673 -15.870 1.00 88.62 132 TRP A CA 1
ATOM 941 C C . TRP A 1 132 ? 5.827 -0.613 -16.816 1.00 88.62 132 TRP A C 1
ATOM 943 O O . TRP A 1 132 ? 5.720 0.577 -16.543 1.00 88.62 132 TRP A O 1
ATOM 953 N N . TYR A 1 133 ? 6.379 -1.020 -17.947 1.00 87.69 133 TYR A N 1
ATOM 954 C CA . TYR A 1 133 ? 6.996 -0.097 -18.891 1.00 87.69 133 TYR A CA 1
ATOM 955 C C . TYR A 1 133 ? 6.042 0.262 -20.017 1.00 87.69 133 TYR A C 1
ATOM 957 O O . TYR A 1 133 ? 5.222 -0.564 -20.434 1.00 87.69 133 TYR A O 1
ATOM 965 N N . ALA A 1 134 ? 6.169 1.489 -20.523 1.00 87.12 134 ALA A N 1
ATOM 966 C CA . ALA A 1 134 ? 5.474 1.899 -21.729 1.00 87.12 134 ALA A CA 1
ATOM 967 C C . ALA A 1 134 ? 5.830 0.943 -22.872 1.00 87.12 134 ALA A C 1
ATOM 969 O O . ALA A 1 134 ? 6.997 0.685 -23.176 1.00 87.12 134 ALA A O 1
ATOM 970 N N . CYS A 1 135 ? 4.798 0.378 -23.478 1.00 87.38 135 CYS A N 1
ATOM 971 C CA . CYS A 1 135 ? 4.927 -0.642 -24.490 1.00 87.38 135 CYS A CA 1
ATOM 972 C C . CYS A 1 135 ? 4.387 -0.103 -25.810 1.00 87.38 135 CYS A C 1
ATOM 974 O O . CYS A 1 135 ? 3.271 0.426 -25.882 1.00 87.38 135 CYS A O 1
ATOM 976 N N . PHE A 1 136 ? 5.209 -0.220 -26.849 1.00 85.06 136 PHE A N 1
ATOM 977 C CA . PHE A 1 136 ? 4.951 0.401 -28.135 1.00 85.06 136 PHE A CA 1
ATOM 978 C C . PHE A 1 136 ? 4.763 -0.634 -29.238 1.00 85.06 136 PHE A C 1
ATOM 980 O O . PHE A 1 136 ? 5.466 -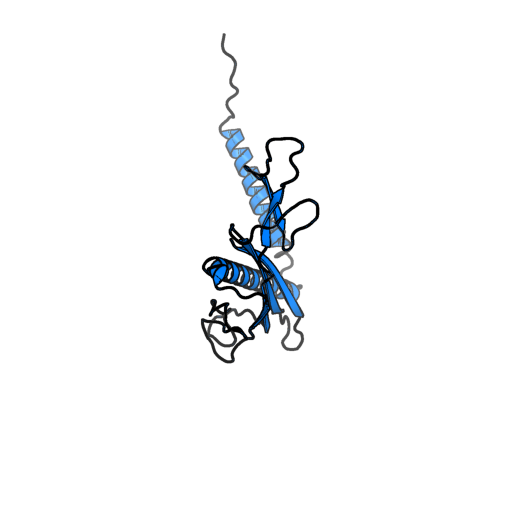1.648 -29.294 1.00 85.06 136 PHE A O 1
ATOM 987 N N . ASN A 1 137 ? 3.831 -0.347 -30.148 1.00 78.69 137 ASN A N 1
ATOM 988 C CA . ASN A 1 137 ? 3.662 -1.145 -31.351 1.00 78.69 137 ASN A CA 1
ATOM 989 C C . ASN A 1 137 ? 4.712 -0.738 -32.390 1.00 78.69 137 ASN A C 1
ATOM 991 O O . ASN A 1 137 ? 4.806 0.432 -32.770 1.00 78.69 137 ASN A O 1
ATOM 995 N N . THR A 1 138 ? 5.465 -1.719 -32.878 1.00 65.56 138 THR A N 1
ATOM 996 C CA . THR A 1 138 ? 6.423 -1.573 -33.983 1.00 65.56 138 THR A CA 1
ATOM 997 C C . THR A 1 138 ? 5.903 -2.167 -35.299 1.00 65.56 138 THR A C 1
ATOM 999 O O . THR A 1 138 ? 6.495 -1.934 -36.353 1.00 65.56 138 THR A O 1
ATOM 1002 N N . SER A 1 139 ? 4.784 -2.901 -35.266 1.00 63.25 139 SER A N 1
ATOM 1003 C CA . SER A 1 139 ? 4.112 -3.480 -36.433 1.00 63.25 139 SER A CA 1
ATOM 1004 C C . SER A 1 139 ? 3.157 -2.454 -37.062 1.00 63.25 139 SER A C 1
ATOM 1006 O O . SER A 1 139 ? 2.081 -2.147 -36.552 1.00 63.25 139 SER A O 1
ATOM 1008 N N . GLY A 1 140 ? 3.610 -1.841 -38.156 1.00 55.91 140 GLY A N 1
ATOM 1009 C CA . GLY A 1 140 ? 3.026 -0.635 -38.748 1.00 55.91 140 GLY A CA 1
ATOM 1010 C C . GLY A 1 140 ? 1.733 -0.805 -39.549 1.00 55.91 140 GLY A C 1
ATOM 1011 O O . GLY A 1 140 ? 1.661 -0.292 -40.664 1.00 55.91 140 GLY A O 1
ATOM 1012 N N . THR A 1 141 ? 0.698 -1.467 -39.020 1.00 55.62 141 THR A N 1
ATOM 1013 C CA . THR A 1 141 ? -0.616 -1.498 -39.691 1.00 55.62 141 THR A CA 1
ATOM 1014 C C . THR A 1 141 ? -1.817 -1.556 -38.735 1.00 55.62 141 THR A C 1
ATOM 1016 O O . THR A 1 141 ? -1.879 -2.494 -37.940 1.00 55.62 141 THR A O 1
ATOM 1019 N N . PRO A 1 142 ? -2.817 -0.653 -38.875 1.00 53.12 142 PRO A N 1
ATOM 1020 C CA . PRO A 1 142 ? -2.849 0.557 -39.707 1.00 53.12 142 PRO A CA 1
ATOM 1021 C C . PRO A 1 142 ? -2.262 1.779 -38.975 1.00 53.12 142 PRO A C 1
ATOM 1023 O O . PRO A 1 142 ? -2.372 1.907 -37.759 1.00 53.12 142 PRO A O 1
ATOM 1026 N N . LEU A 1 143 ? -1.640 2.660 -39.764 1.00 57.62 143 LEU A N 1
ATOM 1027 C CA . LEU A 1 143 ? -1.026 3.954 -39.424 1.00 57.62 143 LEU A CA 1
ATOM 1028 C C . LEU A 1 143 ? -1.780 4.771 -38.353 1.00 57.62 143 LEU A C 1
ATOM 1030 O O . LEU A 1 143 ? -3.012 4.778 -38.348 1.00 57.62 143 LEU A O 1
ATOM 1034 N N . PRO A 1 144 ? -1.045 5.509 -37.491 1.00 62.88 144 PRO A N 1
ATOM 1035 C CA . PRO A 1 144 ? 0.205 6.207 -37.837 1.00 62.88 144 PRO A CA 1
ATOM 1036 C C . PRO A 1 144 ? 1.515 5.591 -37.314 1.00 62.88 144 PRO A C 1
ATOM 1038 O O . PRO A 1 144 ? 2.568 6.205 -37.458 1.00 62.88 144 PRO A O 1
ATOM 1041 N N . CYS A 1 145 ? 1.487 4.400 -36.725 1.00 65.50 145 CYS A N 1
ATOM 1042 C CA . CYS A 1 145 ? 2.650 3.846 -36.027 1.00 65.50 145 CYS A CA 1
ATOM 1043 C C . CYS A 1 145 ? 3.702 3.305 -37.005 1.00 65.50 145 CYS A C 1
ATOM 1045 O O . CYS A 1 145 ? 3.392 2.457 -37.841 1.00 65.50 145 CYS A O 1
ATOM 1047 N N . THR A 1 146 ? 4.949 3.767 -36.901 1.00 63.12 146 THR A N 1
ATOM 1048 C CA . THR A 1 146 ? 6.084 3.283 -37.709 1.00 63.12 146 THR A CA 1
ATOM 1049 C C . THR A 1 146 ? 7.265 2.908 -36.816 1.00 63.12 146 THR A C 1
ATOM 1051 O O . THR A 1 146 ? 7.315 3.287 -35.650 1.00 63.12 146 THR A O 1
ATOM 1054 N N . ALA A 1 147 ? 8.257 2.192 -37.355 1.00 63.66 147 ALA A N 1
ATOM 1055 C CA . ALA A 1 147 ? 9.475 1.856 -36.608 1.00 63.66 147 ALA A CA 1
ATOM 1056 C C . ALA A 1 147 ? 10.249 3.099 -36.113 1.00 63.66 147 ALA A C 1
ATOM 1058 O O . ALA A 1 147 ? 10.959 3.025 -35.115 1.00 63.66 147 ALA A O 1
ATOM 1059 N N . THR A 1 148 ? 10.104 4.240 -36.794 1.00 66.75 148 THR A N 1
ATOM 1060 C CA . THR A 1 148 ? 10.715 5.528 -36.429 1.00 66.75 148 THR A CA 1
ATOM 1061 C C . THR A 1 148 ? 9.792 6.440 -35.614 1.00 66.75 148 THR A C 1
ATOM 1063 O O . THR A 1 148 ? 10.279 7.375 -34.985 1.00 66.75 148 THR A O 1
ATOM 1066 N N . ALA A 1 149 ? 8.485 6.166 -35.587 1.00 71.06 149 ALA A N 1
ATOM 1067 C CA . ALA A 1 149 ? 7.488 6.843 -34.757 1.00 71.06 149 ALA A CA 1
ATOM 1068 C C . ALA A 1 149 ? 6.543 5.799 -34.128 1.00 71.06 149 ALA A C 1
ATOM 1070 O O . ALA A 1 149 ? 5.408 5.620 -34.587 1.00 71.06 149 ALA A O 1
ATOM 1071 N N . PRO A 1 150 ? 7.023 5.048 -33.122 1.00 71.75 150 PRO A N 1
ATOM 1072 C CA . PRO A 1 150 ? 6.252 3.975 -32.514 1.00 71.75 150 PRO A CA 1
ATOM 1073 C C . PRO A 1 150 ? 5.114 4.555 -31.658 1.00 71.75 150 PRO A C 1
ATOM 1075 O O . PRO A 1 150 ? 5.307 5.531 -30.932 1.00 71.75 150 PRO A O 1
ATOM 1078 N N . CYS A 1 151 ? 3.917 3.967 -31.730 1.00 78.38 151 CYS A N 1
ATOM 1079 C CA . CYS A 1 151 ? 2.782 4.416 -30.916 1.00 78.38 151 CYS A CA 1
ATOM 1080 C C . CYS A 1 151 ? 2.731 3.671 -29.592 1.00 78.38 151 CYS A C 1
ATOM 1082 O O . CYS A 1 151 ? 2.883 2.447 -29.564 1.00 78.38 151 CYS A O 1
ATOM 1084 N N . PHE A 1 152 ? 2.445 4.404 -28.519 1.00 84.38 152 PHE A N 1
ATOM 1085 C CA . PHE A 1 152 ? 2.101 3.806 -27.237 1.00 84.38 152 PHE A CA 1
ATOM 1086 C C . PHE A 1 152 ? 0.839 2.948 -27.381 1.00 84.38 152 PHE A C 1
ATOM 1088 O O . PHE A 1 152 ? -0.131 3.365 -28.015 1.00 84.38 152 PHE A O 1
ATOM 1095 N N . VAL A 1 153 ? 0.858 1.760 -26.782 1.00 82.62 153 VAL A N 1
ATOM 1096 C CA . VAL A 1 153 ? -0.279 0.829 -26.776 1.00 82.62 153 VAL A CA 1
ATOM 1097 C C . VAL A 1 153 ? -0.806 0.643 -25.363 1.00 82.62 153 VAL A C 1
ATOM 1099 O O . VAL A 1 153 ? -1.999 0.793 -25.112 1.00 82.62 153 VAL A O 1
ATOM 1102 N N . LYS A 1 154 ? 0.085 0.253 -24.452 1.00 85.31 154 LYS A N 1
ATOM 1103 C CA . LYS A 1 154 ? -0.232 -0.142 -23.079 1.00 85.31 154 LYS A CA 1
ATOM 1104 C C . LYS A 1 154 ? 1.017 -0.033 -22.215 1.00 85.31 154 LYS A C 1
ATOM 1106 O O . LYS A 1 154 ? 2.125 -0.000 -22.742 1.00 85.31 154 LYS A O 1
ATOM 1111 N N . TYR A 1 155 ? 0.852 -0.077 -20.901 1.00 86.50 155 TYR A N 1
ATOM 1112 C CA . TYR A 1 155 ? 1.950 -0.466 -20.020 1.00 86.50 155 TYR A CA 1
ATOM 1113 C C . TYR A 1 155 ? 1.991 -1.990 -19.902 1.00 86.50 155 TYR A C 1
ATOM 1115 O O . TYR A 1 155 ? 0.947 -2.644 -19.867 1.00 86.50 155 TYR A O 1
ATOM 1123 N N . SER A 1 156 ? 3.188 -2.571 -19.869 1.00 87.38 156 SER A N 1
ATOM 1124 C CA . SER A 1 156 ? 3.382 -4.018 -19.739 1.00 87.38 156 SER A CA 1
ATOM 1125 C C . SER A 1 156 ? 4.644 -4.332 -18.941 1.00 87.38 156 SER A C 1
ATOM 1127 O O . SER A 1 156 ? 5.621 -3.588 -18.992 1.00 87.38 156 SER A O 1
ATOM 1129 N N . LYS A 1 157 ? 4.639 -5.464 -18.232 1.00 86.81 157 LYS A N 1
ATOM 1130 C CA . LYS A 1 157 ? 5.827 -5.998 -17.542 1.00 86.81 157 LYS A CA 1
ATOM 1131 C C . LYS A 1 157 ? 6.786 -6.731 -18.488 1.00 86.81 157 LYS A C 1
ATOM 1133 O O . LYS A 1 157 ? 7.929 -6.980 -18.123 1.00 86.81 157 LYS A O 1
ATOM 1138 N N . ALA A 1 158 ? 6.318 -7.113 -19.677 1.00 85.38 158 ALA A N 1
ATOM 1139 C CA . ALA A 1 158 ? 7.101 -7.865 -20.653 1.00 85.38 158 ALA A CA 1
ATOM 1140 C C . ALA A 1 158 ? 6.717 -7.504 -22.093 1.00 85.38 158 ALA A C 1
ATOM 1142 O O . ALA A 1 158 ? 5.553 -7.192 -22.373 1.00 85.38 158 ALA A O 1
ATOM 1143 N N . SER A 1 159 ? 7.691 -7.591 -23.000 1.00 82.50 159 SER A N 1
ATOM 1144 C CA . SER A 1 159 ? 7.448 -7.553 -24.442 1.00 82.50 159 SER A CA 1
ATOM 1145 C C . SER A 1 159 ? 6.715 -8.815 -24.900 1.00 82.50 159 SER A C 1
ATOM 1147 O O . SER A 1 159 ? 6.975 -9.917 -24.415 1.00 82.50 159 SER A O 1
ATOM 1149 N N . ASP A 1 160 ? 5.825 -8.656 -25.871 1.00 80.44 160 ASP A N 1
ATOM 1150 C CA . ASP A 1 160 ? 5.103 -9.736 -26.535 1.00 80.44 160 ASP A CA 1
ATOM 1151 C C . ASP A 1 160 ? 5.127 -9.537 -28.063 1.00 80.44 160 ASP A C 1
ATOM 1153 O O . ASP A 1 160 ? 5.716 -8.589 -28.584 1.00 80.44 160 ASP A O 1
ATOM 1157 N N . SER A 1 161 ? 4.496 -10.441 -28.816 1.00 73.50 161 SER A N 1
ATOM 1158 C CA . SER A 1 161 ? 4.470 -10.374 -30.286 1.00 73.50 161 SER A CA 1
ATOM 1159 C C . SER A 1 161 ? 3.775 -9.128 -30.850 1.00 73.50 161 SER A C 1
ATOM 1161 O O . SER A 1 161 ? 3.907 -8.850 -32.038 1.00 73.50 161 SER A O 1
ATOM 1163 N N . SER A 1 162 ? 3.012 -8.402 -30.031 1.00 73.69 162 SER A N 1
ATOM 1164 C CA . SER A 1 162 ? 2.257 -7.208 -30.419 1.00 73.69 162 SER A CA 1
ATOM 1165 C C . SER A 1 162 ? 2.871 -5.907 -29.902 1.00 73.69 162 SER A C 1
ATOM 1167 O O . SER A 1 162 ? 2.383 -4.825 -30.234 1.00 73.69 162 SER A O 1
ATOM 1169 N N . CYS A 1 163 ? 3.898 -5.992 -29.052 1.00 79.31 163 CYS A N 1
ATOM 1170 C CA . CYS A 1 163 ? 4.301 -4.862 -28.238 1.00 79.31 163 CYS A CA 1
ATOM 1171 C C . CYS A 1 163 ? 5.709 -5.032 -27.653 1.00 79.31 163 CYS A C 1
ATOM 1173 O O . CYS A 1 163 ? 6.004 -6.042 -27.016 1.00 79.31 163 CYS A O 1
ATOM 1175 N N . ASN A 1 164 ? 6.569 -4.023 -27.817 1.00 85.62 164 ASN A N 1
ATOM 1176 C CA . ASN A 1 164 ? 7.898 -4.005 -27.205 1.00 85.62 164 ASN A CA 1
ATOM 1177 C C . ASN A 1 164 ? 7.940 -3.012 -26.034 1.00 85.62 164 ASN A C 1
ATOM 1179 O O . ASN A 1 164 ? 7.644 -1.830 -26.226 1.00 85.62 164 ASN A O 1
ATOM 1183 N N . THR A 1 165 ? 8.289 -3.483 -24.835 1.00 85.62 165 THR A N 1
ATOM 1184 C CA . THR A 1 165 ? 8.453 -2.634 -23.646 1.00 85.62 165 THR A CA 1
ATOM 1185 C C . THR A 1 165 ? 9.743 -1.833 -23.737 1.00 85.62 165 THR A C 1
ATOM 1187 O O . THR A 1 165 ? 10.816 -2.414 -23.898 1.00 85.62 165 THR A O 1
ATOM 1190 N N . ASP A 1 166 ? 9.652 -0.513 -23.594 1.00 83.00 166 ASP A N 1
ATOM 1191 C CA . ASP A 1 166 ? 10.812 0.376 -23.577 1.00 83.00 166 ASP A CA 1
ATOM 1192 C C . ASP A 1 166 ? 11.147 0.782 -22.135 1.00 83.00 166 ASP A C 1
ATOM 1194 O O . ASP A 1 166 ? 10.483 1.626 -21.533 1.00 83.00 166 ASP A O 1
ATOM 1198 N N . THR A 1 167 ? 12.205 0.186 -21.580 1.00 83.25 167 THR A N 1
ATOM 1199 C CA . THR A 1 167 ? 12.664 0.453 -20.208 1.00 83.25 167 THR A CA 1
ATOM 1200 C C . THR A 1 167 ? 13.364 1.803 -20.047 1.00 83.25 167 THR A C 1
ATOM 1202 O O . THR A 1 167 ? 13.762 2.152 -18.940 1.00 83.25 167 THR A O 1
ATOM 1205 N N . THR A 1 168 ? 13.568 2.546 -21.139 1.00 80.44 168 THR A N 1
ATOM 1206 C CA . THR A 1 168 ? 14.137 3.904 -21.117 1.00 80.44 168 THR A CA 1
ATOM 1207 C C . THR A 1 168 ? 13.065 4.993 -21.044 1.00 80.44 168 THR A C 1
ATOM 1209 O O . THR A 1 168 ? 13.391 6.175 -20.915 1.00 80.44 168 THR A O 1
ATOM 1212 N N . LYS A 1 169 ? 11.788 4.610 -21.150 1.00 77.62 169 LYS A N 1
ATOM 1213 C CA . LYS A 1 169 ? 10.628 5.502 -21.050 1.00 77.62 169 LYS A CA 1
ATOM 1214 C C . LYS A 1 169 ? 10.031 5.453 -19.649 1.00 77.62 169 LYS A C 1
ATOM 1216 O O . LYS A 1 169 ? 10.528 4.762 -18.765 1.00 77.62 169 LYS A O 1
ATOM 1221 N N . GLU A 1 170 ? 8.967 6.225 -19.461 1.00 79.88 170 GLU A N 1
ATOM 1222 C CA . GLU A 1 170 ? 8.165 6.210 -18.241 1.00 79.88 170 GLU A CA 1
ATOM 1223 C C . GLU A 1 170 ? 7.739 4.787 -17.843 1.00 79.88 170 GLU A C 1
ATOM 1225 O O . GLU A 1 170 ? 7.456 3.923 -18.685 1.00 79.88 170 GLU A O 1
ATOM 1230 N N . SER A 1 171 ? 7.695 4.562 -16.534 1.00 82.69 171 SER A N 1
ATOM 1231 C CA . SER A 1 171 ? 7.310 3.294 -15.931 1.00 82.69 171 SER A CA 1
ATOM 1232 C C . SER A 1 171 ? 6.268 3.535 -14.857 1.00 82.69 171 SER A C 1
ATOM 1234 O O . SER A 1 171 ? 6.403 4.478 -14.093 1.00 82.69 171 SER A O 1
ATOM 1236 N N . LEU A 1 172 ? 5.280 2.656 -14.749 1.00 87.38 172 LEU A N 1
ATOM 1237 C CA . LEU A 1 172 ? 4.328 2.672 -13.650 1.00 87.38 172 LEU A CA 1
ATOM 1238 C C . LEU A 1 172 ? 4.678 1.593 -12.629 1.00 87.38 172 LEU A C 1
ATOM 1240 O O . LEU A 1 172 ? 4.911 0.442 -12.989 1.00 87.38 172 LEU A O 1
ATOM 1244 N N . VAL A 1 173 ? 4.647 1.927 -11.349 1.00 87.44 173 VAL A N 1
ATOM 1245 C CA . VAL A 1 173 ? 4.776 0.969 -10.249 1.00 87.44 173 VAL A CA 1
ATOM 1246 C C . VAL A 1 173 ? 3.411 0.810 -9.593 1.00 87.44 173 VAL A C 1
ATOM 1248 O O . VAL A 1 173 ? 2.804 1.797 -9.186 1.00 87.44 173 VAL A O 1
ATOM 1251 N N . LEU A 1 174 ? 2.910 -0.422 -9.496 1.00 88.62 174 LEU A N 1
ATOM 1252 C CA . LEU A 1 174 ? 1.697 -0.712 -8.733 1.00 88.62 174 LEU A CA 1
ATOM 1253 C C . LEU A 1 174 ? 2.075 -0.939 -7.267 1.00 88.62 174 LEU A C 1
ATOM 1255 O O . LEU A 1 174 ? 2.941 -1.758 -6.962 1.00 88.62 174 LEU A O 1
ATOM 1259 N N . ILE A 1 175 ? 1.408 -0.217 -6.377 1.00 88.62 175 ILE A N 1
ATOM 1260 C CA . ILE A 1 175 ? 1.439 -0.438 -4.937 1.00 88.62 175 ILE A CA 1
ATOM 1261 C C . ILE A 1 175 ? 0.062 -0.934 -4.513 1.00 88.62 175 ILE A C 1
ATOM 1263 O O . ILE A 1 175 ? -0.915 -0.198 -4.627 1.00 88.62 175 ILE A O 1
ATOM 1267 N N . ASP A 1 176 ? 0.009 -2.156 -3.997 1.00 90.88 176 ASP A N 1
ATOM 1268 C CA . ASP A 1 176 ? -1.139 -2.711 -3.279 1.00 90.88 176 ASP A CA 1
ATOM 1269 C C . ASP A 1 176 ? -0.886 -2.549 -1.776 1.00 90.88 176 ASP A C 1
ATOM 1271 O O . ASP A 1 176 ? 0.103 -3.054 -1.238 1.00 90.88 176 ASP A O 1
ATOM 1275 N N . ALA A 1 177 ? -1.748 -1.795 -1.094 1.00 88.75 177 ALA A N 1
ATOM 1276 C CA . ALA A 1 177 ? -1.676 -1.570 0.340 1.00 88.75 177 ALA A CA 1
ATOM 1277 C C . ALA A 1 177 ? -2.882 -2.185 1.057 1.00 88.75 177 ALA A C 1
ATOM 1279 O O . ALA A 1 177 ? -4.030 -1.783 0.863 1.00 88.75 177 ALA A O 1
ATOM 1280 N N . LYS A 1 178 ? -2.600 -3.095 1.989 1.00 91.25 178 LYS A N 1
ATOM 1281 C CA . LYS A 1 178 ? -3.587 -3.842 2.761 1.00 91.25 178 LYS A CA 1
ATOM 1282 C C . LYS A 1 178 ? -3.439 -3.589 4.255 1.00 91.25 178 LYS A C 1
ATOM 1284 O O . LYS A 1 178 ? -2.456 -3.991 4.876 1.00 91.25 178 LYS A O 1
ATOM 1289 N N . LEU A 1 179 ? -4.451 -2.975 4.861 1.00 88.00 179 LEU A N 1
ATOM 1290 C CA . LEU A 1 179 ? -4.528 -2.759 6.304 1.00 88.00 179 LEU A CA 1
ATOM 1291 C C . LEU A 1 179 ? -5.426 -3.810 6.954 1.00 88.00 179 LEU A C 1
ATOM 1293 O O . LEU A 1 179 ? -6.612 -3.899 6.641 1.00 88.00 179 LEU A O 1
ATOM 1297 N N . ALA A 1 180 ? -4.879 -4.552 7.911 1.00 88.25 180 ALA A N 1
ATOM 1298 C CA . ALA A 1 180 ? -5.624 -5.438 8.792 1.00 88.25 180 ALA A CA 1
ATOM 1299 C C . ALA A 1 180 ? -5.845 -4.774 10.157 1.00 88.25 180 ALA A C 1
ATOM 1301 O O . ALA A 1 180 ? -4.903 -4.279 10.780 1.00 88.25 180 ALA A O 1
ATOM 1302 N N . TRP A 1 181 ? -7.081 -4.804 10.656 1.00 85.50 181 TRP A N 1
ATOM 1303 C CA . TRP A 1 181 ? -7.432 -4.348 12.002 1.00 85.50 181 TRP A CA 1
ATOM 1304 C C . TRP A 1 181 ? -8.483 -5.245 12.641 1.00 85.50 181 TRP A C 1
ATOM 1306 O O . TRP A 1 181 ? -9.060 -6.131 12.010 1.00 85.50 181 TRP A O 1
ATOM 1316 N N . GLN A 1 182 ? -8.726 -5.023 13.925 1.00 81.69 182 GLN A N 1
ATOM 1317 C CA . GLN A 1 182 ? -9.753 -5.719 14.674 1.00 81.69 182 GLN A CA 1
ATOM 1318 C C . GLN A 1 182 ? -10.727 -4.730 15.289 1.00 81.69 182 GLN A C 1
ATOM 1320 O O . GLN A 1 182 ? -10.344 -3.754 15.927 1.00 81.69 182 GLN A O 1
ATOM 1325 N N . TYR A 1 183 ? -12.008 -5.031 15.151 1.00 75.06 183 TYR A N 1
ATOM 1326 C CA . TYR A 1 183 ? -13.063 -4.362 15.886 1.00 75.06 183 TYR A CA 1
ATOM 1327 C C . TYR A 1 183 ? -13.541 -5.284 17.011 1.00 75.06 183 TYR A C 1
ATOM 1329 O O . TYR A 1 183 ? -14.019 -6.384 16.746 1.00 75.06 183 TYR A O 1
ATOM 1337 N N . CYS A 1 184 ? -13.418 -4.851 18.266 1.00 71.06 184 CYS A N 1
ATOM 1338 C CA . CYS A 1 184 ? -13.822 -5.641 19.434 1.00 71.06 184 CYS A CA 1
ATOM 1339 C C . CYS A 1 184 ? -15.118 -5.082 20.040 1.00 71.06 184 CYS A C 1
ATOM 1341 O O . CYS A 1 184 ? -15.038 -4.241 20.941 1.00 71.06 184 CYS A O 1
ATOM 1343 N N . PRO A 1 185 ? -16.314 -5.500 19.574 1.00 62.19 185 PRO A N 1
ATOM 1344 C CA . PRO A 1 185 ? -17.591 -5.080 20.161 1.00 62.19 185 PRO A CA 1
ATOM 1345 C C . PRO A 1 185 ? -17.719 -5.483 21.631 1.00 62.19 185 PRO A C 1
ATOM 1347 O O . PRO A 1 185 ? -18.468 -4.856 22.377 1.00 62.19 185 PRO A O 1
ATOM 1350 N N . ARG A 1 186 ? -17.000 -6.533 22.048 1.00 63.19 186 ARG A N 1
ATOM 1351 C CA . ARG A 1 186 ? -16.918 -7.017 23.428 1.00 63.19 186 ARG A CA 1
ATOM 1352 C C . ARG A 1 186 ? -15.459 -7.345 23.775 1.00 63.19 186 ARG A C 1
ATOM 1354 O O . ARG A 1 186 ? -14.713 -7.710 22.869 1.00 63.19 186 ARG A O 1
ATOM 1361 N N . PRO A 1 187 ? -15.057 -7.291 25.059 1.00 60.03 187 PRO A N 1
ATOM 1362 C CA . PRO A 1 187 ? -13.677 -7.565 25.486 1.00 60.03 187 PRO A CA 1
ATOM 1363 C C . PRO A 1 187 ? -13.148 -8.946 25.074 1.00 60.03 187 PRO A C 1
ATOM 1365 O O . PRO A 1 187 ? -11.947 -9.138 24.954 1.00 60.03 187 PRO A O 1
ATOM 1368 N N . THR A 1 188 ? -14.046 -9.908 24.861 1.00 61.16 188 THR A N 1
ATOM 1369 C CA . THR A 1 188 ? -13.721 -11.313 24.585 1.00 61.16 188 THR A CA 1
ATOM 1370 C C . THR A 1 188 ? -14.009 -11.747 23.148 1.00 61.16 188 THR A C 1
ATOM 1372 O O . THR A 1 188 ? -13.757 -12.897 22.804 1.00 61.16 188 THR A O 1
ATOM 1375 N N . ALA A 1 189 ? -14.542 -10.860 22.302 1.00 67.50 189 ALA A N 1
ATOM 1376 C CA . ALA A 1 189 ? -14.886 -11.179 20.920 1.00 67.50 189 ALA A CA 1
ATOM 1377 C C . ALA A 1 189 ? -14.468 -10.029 20.004 1.00 67.50 189 ALA A C 1
ATOM 1379 O O . ALA A 1 189 ? -15.118 -8.982 19.977 1.00 67.50 189 ALA A O 1
ATOM 1380 N N . CYS A 1 190 ? -13.388 -10.246 19.258 1.00 75.00 190 CYS A N 1
ATOM 1381 C CA . CYS A 1 190 ? -12.875 -9.326 18.253 1.00 75.00 190 CYS A CA 1
ATOM 1382 C C . CYS A 1 190 ? -13.135 -9.876 16.853 1.00 75.00 190 CYS A C 1
ATOM 1384 O O . CYS A 1 190 ? -13.022 -11.073 16.601 1.00 75.00 190 CYS A O 1
ATOM 1386 N N . VAL A 1 191 ? -13.488 -8.982 15.940 1.00 79.31 191 VAL A N 1
ATOM 1387 C CA . VAL A 1 191 ? -13.757 -9.289 14.543 1.00 79.31 191 VAL A CA 1
ATOM 1388 C C . VAL A 1 191 ? -12.630 -8.707 13.708 1.00 79.31 191 VAL A C 1
ATOM 1390 O O . VAL A 1 191 ? -12.441 -7.490 13.687 1.00 79.31 191 VAL A O 1
ATOM 1393 N N . ALA A 1 192 ? -11.894 -9.573 13.015 1.00 83.75 192 ALA A N 1
ATOM 1394 C CA . ALA A 1 192 ? -10.874 -9.152 12.067 1.00 83.75 192 ALA A CA 1
ATOM 1395 C C . ALA A 1 192 ? -11.511 -8.518 10.820 1.00 83.75 192 ALA A C 1
ATOM 1397 O O . ALA A 1 192 ? -12.557 -8.955 10.319 1.00 83.75 192 ALA A O 1
ATOM 1398 N N . ARG A 1 193 ? -10.869 -7.463 10.331 1.00 84.81 193 ARG A N 1
ATOM 1399 C CA . ARG A 1 193 ? -11.248 -6.705 9.146 1.00 84.81 193 ARG A CA 1
ATOM 1400 C C . ARG A 1 193 ? -10.004 -6.366 8.344 1.00 84.81 193 ARG A C 1
ATOM 1402 O O . ARG A 1 193 ? -8.918 -6.213 8.900 1.00 84.81 193 ARG A O 1
ATOM 1409 N N . THR A 1 194 ? -10.192 -6.258 7.039 1.00 87.31 194 THR A N 1
ATOM 1410 C CA . THR A 1 194 ? -9.153 -5.861 6.097 1.00 87.31 194 THR A CA 1
ATOM 1411 C C . THR A 1 194 ? -9.713 -4.830 5.137 1.00 87.31 194 THR A C 1
ATOM 1413 O O . THR A 1 194 ? -10.875 -4.922 4.740 1.00 87.31 194 THR A O 1
ATOM 1416 N N . LEU A 1 195 ? -8.876 -3.876 4.758 1.00 87.69 195 LEU A N 1
ATOM 1417 C CA . LEU A 1 195 ? -9.135 -2.900 3.712 1.00 87.69 195 LEU A CA 1
ATOM 1418 C C . LEU A 1 195 ? -7.916 -2.910 2.804 1.00 87.69 195 LEU A C 1
ATOM 1420 O O . LEU A 1 195 ? -6.792 -3.022 3.289 1.00 87.69 195 LEU A O 1
ATOM 1424 N N . GLU A 1 196 ? -8.165 -2.851 1.510 1.00 89.62 196 GLU A N 1
ATOM 1425 C CA . GLU A 1 196 ? -7.163 -2.985 0.462 1.00 89.62 196 GLU A CA 1
ATOM 1426 C C . GLU A 1 196 ? -7.327 -1.806 -0.486 1.00 89.62 196 GLU A C 1
ATOM 1428 O O . GLU A 1 196 ? -8.451 -1.343 -0.711 1.00 89.62 196 GLU A O 1
ATOM 1433 N N . MET A 1 197 ? -6.212 -1.272 -0.964 1.00 88.31 197 MET A N 1
ATOM 1434 C CA . MET A 1 197 ? -6.197 -0.124 -1.850 1.00 88.31 197 MET A CA 1
ATOM 1435 C C . MET A 1 197 ? -4.996 -0.212 -2.782 1.00 88.31 197 MET A C 1
ATOM 1437 O O . MET A 1 197 ? -3.852 -0.175 -2.330 1.00 88.31 197 MET A O 1
ATOM 1441 N N . ASP A 1 198 ? -5.297 -0.236 -4.074 1.00 88.88 198 ASP A N 1
ATOM 1442 C CA . ASP A 1 198 ? -4.317 -0.265 -5.150 1.00 88.88 198 ASP A CA 1
ATOM 1443 C C . ASP A 1 198 ? -4.047 1.133 -5.693 1.00 88.88 198 ASP A C 1
ATOM 1445 O O . ASP A 1 198 ? -4.964 1.948 -5.869 1.00 88.88 198 ASP A O 1
ATOM 1449 N N . ARG A 1 199 ? -2.786 1.402 -6.034 1.00 85.06 199 ARG A N 1
ATOM 1450 C CA . ARG A 1 199 ? -2.397 2.645 -6.693 1.00 85.06 199 ARG A CA 1
ATOM 1451 C C . ARG A 1 199 ? -1.232 2.463 -7.653 1.00 85.06 199 ARG A C 1
ATOM 1453 O O . ARG A 1 199 ? -0.204 1.902 -7.296 1.00 85.06 199 ARG A O 1
ATOM 1460 N N . PHE A 1 200 ? -1.369 3.024 -8.852 1.00 84.38 200 PHE A N 1
ATOM 1461 C CA . PHE A 1 200 ? -0.257 3.176 -9.787 1.00 84.38 200 PHE A CA 1
ATOM 1462 C C . PHE A 1 200 ? 0.492 4.487 -9.523 1.00 84.38 200 PHE A C 1
ATOM 1464 O O . PHE A 1 200 ? -0.129 5.549 -9.421 1.00 84.38 200 PHE A O 1
ATOM 1471 N N . LEU A 1 201 ? 1.816 4.402 -9.435 1.00 82.75 201 LEU A N 1
ATOM 1472 C CA . LEU A 1 201 ? 2.742 5.526 -9.333 1.00 82.75 201 LEU A CA 1
ATOM 1473 C C . LEU A 1 201 ? 3.554 5.665 -10.626 1.00 82.75 201 LEU A C 1
ATOM 1475 O O . LEU A 1 201 ? 4.000 4.635 -11.128 1.00 82.75 201 LEU A O 1
ATOM 1479 N N . PRO A 1 202 ? 3.744 6.882 -11.161 1.00 77.12 202 PRO A N 1
ATOM 1480 C CA . PRO A 1 202 ? 4.605 7.136 -12.317 1.00 77.12 202 PRO A CA 1
ATOM 1481 C C . PRO A 1 202 ? 6.106 7.130 -11.991 1.00 77.12 202 PRO A C 1
ATOM 1483 O O . PRO A 1 202 ? 6.480 7.162 -10.797 1.00 77.12 202 PRO A O 1
#

Sequence (202 aa):
MMTGERGFTLIEILISLAIFAVVVIGALGVLGAAGSGGFLESFPTGLAATRVARDITAASVYLQTFNEYAMGLNSSTLTAGTYSATPGATCSTTLTFTGSGLGAPPAPPGPPCNYPYQLNWQTLTVVIDPPWYACFNTSGTPLPCTATAPCFVKYSKASDSSCNTDTTKESLVLIDAKLAWQYCPRPTACVARTLEMDRFLP

Foldseek 3Di:
DDDDPPPCPPVNVVVVVVVVVCCVCVVVVVVCVVLPDDPPDPPLVSVLVVLVVVLVVLVVVQVVQLVVLQLVFDPVLADFDKWKWADDPDQDQWTDIPDGRSPTGGDQGDPDDPDPDGFQWGMKMKGKHPWFAFKWFCPCPPDDAHVVRTDTDDTHPADDPGIHGDPVDDIKIKMKIKIWTWDPSDPVDIDIDMDIDIDIHD